Protein 7Y73 (pdb70)

Secondary structure (DSSP, 8-state):
-TT--EEPP----S---TT--EEEEE-EEE--S--EEEEEETTEEPPPBTTEEEEE-SS-EEEEE-S--GGG-EEEEEEEEETTEEEEEEEEE-----/----EEPP----S---TT--EEEEE-EEE-PSP-EEEEEETTEE--TTEEEEE-SS-EEEEE-S--GGG-EEEEEEEEETTEEEEEEEEE-----

B-factor: mean 21.23, std 13.28, range [5.13, 105.25]

Foldseek 3Di:
DAQWWEWDDWAWDPADDAQAKTKTKTATPDHDDPKDKFKDWQPHGDDDDPQWDWDDDRGIIMTMGGRDDPVRFTKMKMKMGDPPYIYMDIYTDDHDDD/DAWFDWDDDAWDAADAAQAKGKTKTFTPGHDDQKDKFKDWQRHGDDPQWDWDDDRTMIMIIRGRDDPVRFTKMKMWMGDPVGIDMDIYTDDYDDD

Solvent-accessible surface area: 10375 Å² total; per-residue (Å²): 119,112,18,12,2,88,13,4,58,15,89,3,19,144,87,3,115,129,47,27,26,0,2,0,4,0,1,20,6,72,40,98,132,87,29,99,51,71,10,26,43,75,52,128,109,30,151,189,98,132,83,13,58,68,47,122,37,113,39,8,5,0,0,31,0,27,54,1,7,134,105,1,71,12,71,3,10,0,16,0,120,20,164,98,28,66,46,103,26,74,8,50,1,47,47,60,144,161,160,15,45,9,120,11,5,91,17,97,4,24,134,84,0,94,105,48,22,32,0,16,0,4,0,1,8,12,104,31,85,121,115,21,124,24,84,9,24,43,79,52,126,106,88,149,129,75,28,49,74,83,74,71,130,15,14,0,4,0,44,0,22,54,1,9,160,106,0,58,15,66,3,18,0,28,0,135,17,137,91,29,56,40,109,28,79,6,46,0,68,36,60,151,124

Radius of gyration: 16.67 Å; Cα contacts (8 Å, |Δi|>4): 482; chains: 2; bounding box: 44×42×41 Å

Sequence (193 aa):
ASGAPKLQPFTFPKTLHEGQTVKAICTPTEGERPLQFQWLKDGHPLMMKRPLVDIKTFEDYSLLKVSSVGEKDIGNYTCIVRNHHGSDQFTTSLTIPVASGAPKLQPFTFPKTLHEGQTVKAICTPTEGERPLQFQWLKDGHPLRPLVDIKTFEDYSLLKVSSVGEKDIGNYTCIVRNHHGSDQFTTSSSLTIPVA

Nearest PDB structures (foldseek):
  7y73-assembly1_A  TM=1.010E+00  e=8.527E-18  Chelicerata
  7y95-assembly1_B  TM=9.416E-01  e=9.762E-12  Chelicerata
  7y54-assembly1_A  TM=9.457E-01  e=3.958E-10  Chelicerata
  7y9a-assembly1_A-2  TM=9.284E-01  e=1.514E-09  Chelicerata
  6ygn-assembly1_A  TM=8.690E-01  e=3.804E-07  Homo sapiens

Structure (mmCIF, N/CA/C/O backbone):
data_7Y73
#
_entry.id   7Y73
#
_cell.length_a   39.649
_cell.length_b   40.950
_cell.length_c   54.231
_cell.angle_alpha   90.000
_cell.angle_beta   100.110
_cell.angle_gamma   90.000
#
_symmetry.space_group_name_H-M   'P 1 21 1'
#
loop_
_entity.id
_entity.type
_entity.pdbx_description
1 polymer 'Down Syndrome Cell Adhesion Molecules'
2 non-polymer GLYCEROL
3 water water
#
loop_
_atom_site.group_PDB
_atom_site.id
_atom_site.type_symbol
_atom_site.label_atom_id
_atom_site.label_alt_id
_atom_site.label_comp_id
_atom_site.label_asym_id
_atom_site.label_entity_id
_atom_site.label_seq_id
_atom_site.pdbx_PDB_ins_code
_atom_site.Cartn_x
_atom_site.Cartn_y
_atom_site.Cartn_z
_atom_site.occupancy
_atom_site.B_iso_or_equiv
_atom_site.auth_seq_id
_atom_site.auth_comp_id
_atom_site.auth_asym_id
_atom_site.auth_atom_id
_atom_site.pdbx_PDB_model_num
ATOM 1 N N . ALA A 1 2 ? 19.47377 -4.87625 -7.87357 1.000 42.76302 -1 ALA A N 1
ATOM 2 C CA . ALA A 1 2 ? 19.69786 -4.72956 -9.30865 1.000 42.87093 -1 ALA A CA 1
ATOM 3 C C . ALA A 1 2 ? 20.01207 -3.27197 -9.63032 1.000 43.64471 -1 ALA A C 1
ATOM 4 O O . ALA A 1 2 ? 19.16715 -2.54967 -10.15730 1.000 43.49732 -1 ALA A O 1
ATOM 11 N N . SER A 1 3 ? 21.23194 -2.84456 -9.31346 1.000 44.53692 0 SER A N 1
ATOM 12 C CA . SER A 1 3 ? 21.59327 -1.44188 -9.46554 1.000 44.83432 0 SER A CA 1
ATOM 13 C C . SER A 1 3 ? 21.51982 -1.02177 -10.92811 1.000 38.32828 0 SER A C 1
ATOM 14 O O . SER A 1 3 ? 21.93361 -1.75797 -11.82862 1.000 38.76254 0 SER A O 1
ATOM 22 N N . GLY A 1 4 ? 20.98484 0.17651 -11.15762 1.000 30.76685 1 GLY A N 1
ATOM 23 C CA . GLY A 1 4 ? 20.77906 0.70509 -12.48320 1.000 23.92655 1 GLY A CA 1
ATOM 24 C C . GLY A 1 4 ? 19.38414 0.49028 -13.03446 1.000 18.23113 1 GLY A C 1
ATOM 25 O O . GLY A 1 4 ? 18.97698 1.21260 -13.95256 1.000 16.61252 1 GLY A O 1
ATOM 29 N N . ALA A 1 5 ? 18.64765 -0.47555 -12.49883 1.000 14.46752 2 ALA A N 1
ATOM 30 C CA . ALA A 1 5 ? 17.31752 -0.76035 -13.00227 1.000 12.28832 2 ALA A CA 1
ATOM 31 C C . ALA A 1 5 ? 16.39857 0.43923 -12.77456 1.000 11.83300 2 ALA A C 1
ATOM 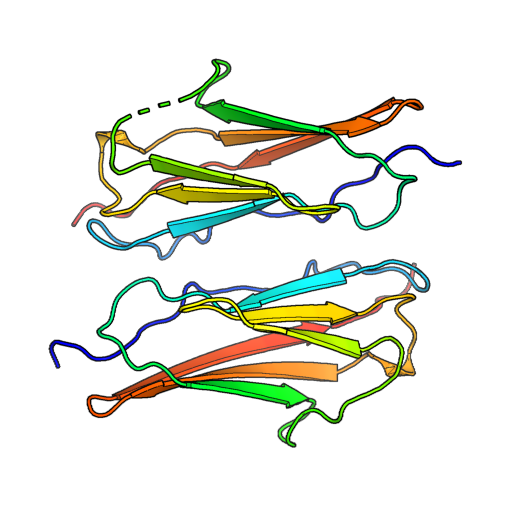32 O O . ALA A 1 5 ? 16.52251 1.15046 -11.77160 1.000 13.11736 2 ALA A O 1
ATOM 39 N N . PRO A 1 6 ? 15.45777 0.68104 -13.68481 1.000 11.45137 3 PRO A N 1
ATOM 40 C CA . PRO A 1 6 ? 14.55768 1.82481 -13.53140 1.000 12.34359 3 PRO A CA 1
ATOM 41 C C . PRO A 1 6 ? 13.35243 1.49619 -12.66714 1.000 11.72246 3 PRO A C 1
ATOM 42 O O . PRO A 1 6 ? 12.85495 0.37217 -12.62979 1.000 11.89880 3 PRO A O 1
ATOM 53 N N . LYS A 1 7 ? 12.89387 2.51043 -11.94928 1.000 10.73287 4 LYS A N 1
ATOM 54 C CA . LYS A 1 7 ? 11.64928 2.44088 -11.20338 1.000 12.90155 4 LYS A CA 1
ATOM 55 C C . LYS A 1 7 ? 10.87171 3.71547 -11.47700 1.000 10.08542 4 LYS A C 1
ATOM 56 O O . LYS A 1 7 ? 11.45534 4.79380 -11.66020 1.000 10.12753 4 LYS A O 1
ATOM 75 N N . LEU A 1 8 ? 9.55447 3.57954 -11.53211 1.000 9.58536 5 LEU A N 1
ATOM 76 C CA . LEU A 1 8 ? 8.67187 4.67700 -11.89738 1.000 8.91423 5 LEU A CA 1
ATOM 77 C C . LEU A 1 8 ? 8.00506 5.27435 -10.66759 1.000 9.61694 5 LEU A C 1
ATOM 78 O O . LEU A 1 8 ? 7.66168 4.56433 -9.71868 1.000 9.80118 5 LEU A O 1
ATOM 94 N N . GLN A 1 9 ? 7.81710 6.58204 -10.69493 1.000 9.17215 6 GLN A N 1
ATOM 95 C CA . GLN A 1 9 ? 6.95742 7.22949 -9.72191 1.000 9.62221 6 GLN A CA 1
ATOM 96 C C . GLN A 1 9 ? 5.52605 6.78857 -9.99072 1.000 11.12239 6 GLN A C 1
ATOM 97 O O . GLN A 1 9 ? 5.04223 6.94674 -11.12356 1.000 10.47231 6 GLN A O 1
ATOM 111 N N . PRO A 1 10 ? 4.81971 6.22218 -9.01303 1.000 11.98038 7 PRO A N 1
ATOM 112 C CA . PRO A 1 10 ? 3.41773 5.85670 -9.25534 1.000 12.14093 7 PRO A CA 1
ATOM 113 C C . PRO A 1 10 ? 2.60851 7.07558 -9.66009 1.000 12.68836 7 PRO A C 1
ATOM 114 O O . PRO A 1 10 ? 2.79057 8.17128 -9.12183 1.000 13.22527 7 PRO A O 1
ATOM 125 N N . PHE A 1 11 ? 1.71028 6.87425 -10.62004 1.000 12.66468 8 PHE A N 1
ATOM 126 C CA . PHE A 1 11 ? 0.83145 7.93731 -11.08284 1.000 11.73035 8 PHE A CA 1
ATOM 127 C C . PHE A 1 11 ? -0.55762 7.38442 -11.36652 1.000 11.24609 8 PHE A C 1
ATOM 128 O O . PHE A 1 11 ? -0.69701 6.31450 -11.96654 1.000 11.55665 8 PHE A O 1
ATOM 145 N N . THR A 1 12 ? -1.58438 8.12581 -10.94108 1.000 10.56442 9 THR A N 1
ATOM 146 C CA . THR A 1 12 ? -2.97201 7.79238 -11.22458 1.000 12.68573 9 THR A CA 1
ATOM 147 C C . THR A 1 12 ? -3.69162 9.02512 -11.75338 1.000 11.06975 9 THR A C 1
ATOM 148 O O . THR A 1 12 ? -3.51020 10.13440 -11.24040 1.000 11.56718 9 THR A O 1
ATOM 159 N N . PHE A 1 13 ? -4.49756 8.82660 -12.78981 1.000 9.58273 10 PHE A N 1
ATOM 160 C CA . PHE A 1 13 ? -5.35564 9.89069 -13.27416 1.000 10.24860 10 PHE A CA 1
ATOM 161 C C . PHE A 1 13 ? -6.30439 10.33248 -12.16024 1.000 10.85130 10 PHE A C 1
ATOM 162 O O . PHE A 1 13 ? -6.71652 9.51319 -11.33163 1.000 11.30662 10 PHE A O 1
ATOM 179 N N . PRO A 1 14 ? -6.69497 11.61005 -12.13050 1.000 11.64350 11 PRO A N 1
ATOM 180 C CA . PRO A 1 14 ? -7.81271 12.01270 -11.26610 1.000 12.36990 11 PRO A CA 1
ATOM 181 C C . PRO A 1 14 ? -9.00332 11.09494 -11.50970 1.000 15.05707 11 PRO A C 1
ATOM 182 O O . PRO A 1 14 ? -9.25819 10.66852 -12.63943 1.000 14.44910 11 PRO A O 1
ATOM 193 N N . LYS A 1 15 ? -9.73513 10.78119 -10.44010 1.000 19.26547 12 LYS A N 1
ATOM 194 C CA . LYS A 1 15 ? -10.79546 9.78708 -10.56347 1.000 28.85346 12 LYS A CA 1
ATOM 195 C C . LYS A 1 15 ? -12.03803 10.35941 -11.24000 1.000 24.91615 12 LYS A C 1
ATOM 196 O O . LYS A 1 15 ? -12.81122 9.60898 -11.84894 1.000 26.14261 12 LYS A O 1
ATOM 215 N N . THR A 1 16 ? -12.25140 11.66928 -11.15288 1.000 21.21307 13 THR A N 1
ATOM 216 C CA . THR A 1 16 ? -13.42883 12.32057 -11.72899 1.000 21.25518 13 THR A CA 1
ATOM 217 C C . THR A 1 16 ? -12.97478 13.20784 -12.88367 1.000 20.17610 13 THR A C 1
ATOM 218 O O . THR A 1 16 ? -12.51301 14.33155 -12.67072 1.000 24.29502 13 THR A O 1
ATOM 229 N N . LEU A 1 17 ? -13.10767 12.69927 -14.10343 1.000 15.21498 14 LEU A N 1
ATOM 230 C CA . LEU A 1 17 ? -12.82361 13.46222 -15.30675 1.000 11.73825 14 LEU A CA 1
ATOM 231 C C . LEU A 1 17 ? -14.13286 13.84832 -15.98031 1.000 11.76457 14 LEU A C 1
ATOM 232 O O . LEU A 1 17 ? -15.15773 13.18211 -15.81464 1.000 11.71983 14 LEU A O 1
ATOM 248 N N . HIS A 1 18 ? -14.08925 14.93982 -16.73854 1.000 12.45676 15 HIS A N 1
ATOM 249 C CA . HIS A 1 18 ? -15.25373 15.45040 -17.44555 1.000 14.43331 15 HIS A CA 1
ATOM 250 C C . HIS A 1 18 ? -14.98128 15.47737 -18.94019 1.000 12.35938 15 HIS A C 1
ATOM 251 O O . HIS A 1 18 ? -13.85967 15.75403 -19.37312 1.000 12.47518 15 HIS A O 1
ATOM 265 N N . GLU A 1 19 ? -16.01561 15.18574 -19.72288 1.000 11.91195 16 GLU A N 1
ATOM 266 C CA . GLU A 1 19 ? -15.89714 15.28265 -21.17107 1.000 13.79113 16 GLU A CA 1
ATOM 267 C C . GLU A 1 19 ? -15.46433 16.68882 -21.55948 1.000 13.80692 16 GLU A C 1
ATOM 268 O O . GLU A 1 19 ? -15.96763 17.68340 -21.02688 1.000 14.36751 16 GLU A O 1
ATOM 280 N N . GLY A 1 20 ? -14.51087 16.76773 -22.48541 1.000 13.56742 17 GLY A N 1
ATOM 281 C CA . GLY A 1 20 ? -14.01978 18.02435 -22.99906 1.000 13.50162 17 GLY A CA 1
ATOM 282 C C . GLY A 1 20 ? -12.74139 18.52032 -22.35881 1.000 13.38318 17 GLY A C 1
ATOM 283 O O . GLY A 1 20 ? -12.07853 19.39688 -22.92861 1.000 14.59649 17 GLY A O 1
ATOM 287 N N . GLN A 1 21 ? -12.37381 18.00096 -21.19716 1.000 11.57244 18 GLN A N 1
ATOM 288 C CA . GLN A 1 21 ? -11.20677 18.54454 -20.53179 1.000 9.57220 18 GLN A CA 1
ATOM 289 C C . GLN A 1 21 ? -9.92665 17.98623 -21.14735 1.000 9.24848 18 GLN A C 1
ATOM 290 O O . GLN A 1 21 ? -9.93458 17.01419 -21.90358 1.000 9.76433 18 GLN A O 1
ATOM 304 N N . THR A 1 22 ? -8.81237 18.62396 -20.80537 1.000 9.58799 19 THR A N 1
ATOM 305 C CA . THR A 1 22 ? -7.49420 18.05918 -21.04118 1.000 9.10372 19 THR A CA 1
ATOM 306 C C . THR A 1 22 ? -7.08371 17.28093 -19.79941 1.000 8.27731 19 THR A C 1
ATOM 307 O O . THR A 1 22 ? -7.41197 17.66596 -18.67512 1.000 10.25123 19 THR A O 1
ATOM 318 N N . VAL A 1 23 ? -6.38732 16.16812 -20.00464 1.000 7.87989 20 VAL A N 1
ATOM 319 C CA . VAL A 1 23 ? -5.80857 15.41025 -18.90628 1.000 7.86673 20 VAL A CA 1
ATOM 320 C C . VAL A 1 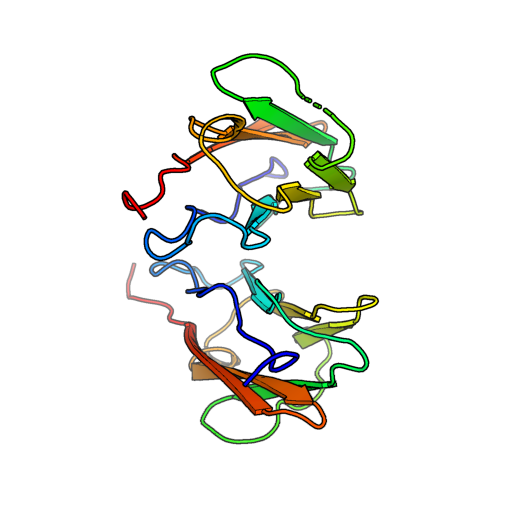23 ? -4.44358 14.91012 -19.35843 1.000 7.18770 20 VAL A C 1
ATOM 321 O O . VAL A 1 23 ? -4.23075 14.60398 -20.53772 1.000 8.32468 20 VAL A O 1
ATOM 334 N N . LYS A 1 24 ? -3.51172 14.85626 -18.41444 1.000 6.97978 21 LYS A N 1
ATOM 335 C CA . LYS A 1 24 ? -2.14354 14.44477 -18.67842 1.000 8.27731 21 LYS A CA 1
ATOM 336 C C . LYS A 1 24 ? -1.71460 13.39767 -17.66246 1.000 9.10899 21 LYS A C 1
ATOM 337 O O . LYS A 1 24 ? -2.13805 13.42025 -16.50254 1.000 10.68549 21 LYS A O 1
ATOM 356 N N . ALA A 1 25 ? -0.88819 12.46145 -18.12133 1.000 8.94318 22 ALA A N 1
ATOM 357 C CA . ALA A 1 25 ? -0.24963 11.46703 -17.27096 1.000 8.49576 22 ALA A CA 1
ATOM 358 C C . ALA A 1 25 ? 1.25164 11.60109 -17.44389 1.000 9.04056 22 ALA A C 1
ATOM 359 O O . ALA A 1 25 ? 1.74632 11.67997 -18.57093 1.000 9.81170 22 ALA A O 1
ATOM 366 N N . ILE A 1 26 ? 1.97696 11.62829 -16.33658 1.000 9.40639 23 ILE A N 1
ATOM 367 C CA . ILE A 1 26 ? 3.43283 11.71684 -16.36812 1.000 9.09056 23 ILE A CA 1
ATOM 368 C C . ILE A 1 26 ? 3.99751 10.34711 -16.01091 1.000 9.32743 23 ILE A C 1
ATOM 369 O O . ILE A 1 26 ? 3.51911 9.68436 -15.08319 1.000 8.90107 23 ILE A O 1
ATOM 385 N N . CYS A 1 27 ? 4.99329 9.91502 -16.76594 1.000 8.51418 24 CYS A N 1
ATOM 386 C CA . CYS A 1 27 ? 5.68435 8.65232 -16.53941 1.000 8.79053 24 CYS A CA 1
ATOM 387 C C . CYS A 1 27 ? 7.14856 9.02598 -16.35216 1.000 9.90382 24 CYS A C 1
ATOM 388 O O . CYS A 1 27 ? 7.86169 9.28190 -17.32502 1.000 9.03266 24 CYS A O 1
ATOM 395 N N . THR A 1 28 ? 7.59337 9.07438 -15.09927 1.000 8.06676 25 THR A N 1
ATOM 396 C CA . THR A 1 28 ? 8.87824 9.64236 -14.74925 1.000 8.56418 25 THR A CA 1
ATOM 397 C C . THR A 1 28 ? 9.56943 8.73895 -13.73913 1.000 9.00371 25 THR A C 1
ATOM 398 O O . THR A 1 28 ? 8.90724 8.17136 -12.85426 1.000 8.96160 25 THR A O 1
ATOM 409 N N . PRO A 1 29 ? 10.88536 8.55516 -13.86891 1.000 8.85633 26 PRO A N 1
ATOM 410 C CA . PRO A 1 29 ? 11.57553 7.56865 -13.03271 1.000 8.95371 26 PRO A CA 1
ATOM 411 C C . PRO A 1 29 ? 12.06883 8.13584 -11.71180 1.000 9.09320 26 PRO A C 1
ATOM 412 O O . PRO A 1 29 ? 12.59913 9.24495 -11.63011 1.000 9.83013 26 PRO A O 1
ATOM 423 N N . THR A 1 30 ? 11.88749 7.34082 -10.65585 1.000 9.05635 27 THR A N 1
ATOM 424 C CA . THR A 1 30 ? 12.42536 7.68534 -9.34741 1.000 9.66432 27 THR A CA 1
ATOM 425 C C . THR A 1 30 ? 13.89056 7.30089 -9.22093 1.000 11.48822 27 THR A C 1
ATOM 426 O O . THR A 1 30 ? 14.60442 7.87590 -8.38901 1.000 11.01448 27 THR A O 1
ATOM 437 N N . GLU A 1 31 ? 14.34074 6.33160 -10.01184 1.000 11.39874 28 GLU A N 1
ATOM 438 C CA . GLU A 1 31 ? 15.73287 5.90665 -9.99937 1.000 12.87260 28 GLU A CA 1
ATOM 439 C C . GLU A 1 31 ? 16.02071 5.18335 -11.30414 1.000 12.02249 28 GLU A C 1
ATOM 440 O O . GLU A 1 31 ? 15.10514 4.81810 -12.04864 1.000 11.19871 28 GLU A O 1
ATOM 452 N N . GLY A 1 32 ? 17.30730 5.00676 -11.57879 1.000 12.68047 29 GLY A N 1
ATOM 453 C CA . GLY A 1 32 ? 17.73922 4.26199 -12.74275 1.000 11.59613 29 GLY A CA 1
ATOM 454 C C . GLY A 1 32 ? 18.87143 4.91143 -13.49733 1.000 11.55138 29 GLY A C 1
ATOM 455 O O . GLY A 1 32 ? 19.26231 6.05272 -13.19080 1.000 13.37002 29 GLY A O 1
ATOM 459 N N . GLU A 1 33 ? 19.40657 4.18929 -14.47922 1.000 12.89102 30 GLU A N 1
ATOM 460 C CA . GLU A 1 33 ? 20.47891 4.64933 -15.33880 1.000 16.46250 30 GLU A CA 1
ATOM 461 C C . GLU A 1 33 ? 19.95714 4.77577 -16.75175 1.000 13.19369 30 GLU A C 1
ATOM 462 O O . GLU A 1 33 ? 19.21271 3.90572 -17.22375 1.000 14.85441 30 GLU A O 1
ATOM 474 N N . ARG A 1 34 ? 20.38146 5.82465 -17.45206 1.000 11.24872 31 ARG A N 1
ATOM 475 C CA . ARG A 1 34 ? 20.09858 5.92578 -18.87238 1.000 10.86972 31 ARG A CA 1
ATOM 476 C C . ARG A 1 34 ? 21.06268 5.03559 -19.65284 1.000 10.04594 31 ARG A C 1
ATOM 477 O O . ARG A 1 34 ? 22.13015 4.67604 -19.15321 1.000 10.40914 31 ARG A O 1
ATOM 498 N N . PRO A 1 35 ? 20.69988 4.63413 -20.87959 1.000 12.33306 32 PRO A N 1
ATOM 499 C CA . PRO A 1 35 ? 19.46562 5.00444 -21.58697 1.000 12.13830 32 PRO A CA 1
ATOM 500 C C . PRO A 1 35 ? 18.21538 4.29855 -21.08772 1.000 13.36476 32 PRO A C 1
ATOM 501 O O . PRO A 1 35 ? 18.25724 3.11405 -20.74657 1.000 15.09391 32 PRO A O 1
ATOM 512 N N . LEU A 1 36 ? 17.11374 5.03937 -21.04777 1.000 11.39084 33 LEU A N 1
ATOM 513 C CA . LEU A 1 36 ? 15.80839 4.49546 -20.71059 1.000 13.25685 33 LEU A CA 1
ATOM 514 C C . LEU A 1 36 ? 14.91343 4.54978 -21.93686 1.000 13.77007 33 LEU A C 1
ATOM 515 O O . LEU A 1 36 ? 14.99431 5.47469 -22.74300 1.000 14.98074 33 LEU A O 1
ATOM 531 N N . GLN A 1 37 ? 14.03611 3.56564 -22.05974 1.000 13.66216 34 GLN A N 1
ATOM 532 C CA . GLN A 1 37 ? 13.02168 3.55855 -23.10155 1.000 19.19704 34 GLN A CA 1
ATOM 533 C C . GLN A 1 37 ? 11.64198 3.47070 -22.46758 1.000 12.52782 34 GLN A C 1
ATOM 534 O O . GLN A 1 37 ? 11.41948 2.69060 -21.53217 1.000 11.90143 34 GLN A O 1
ATOM 548 N N . PHE A 1 38 ? 10.73382 4.29864 -22.96121 1.000 9.48798 35 PHE A N 1
ATOM 549 C CA . PHE A 1 38 ? 9.38720 4.40919 -22.43619 1.000 9.54325 35 PHE A CA 1
ATOM 550 C C . PHE A 1 38 ? 8.40235 3.98697 -23.51438 1.000 9.68274 35 PHE A C 1
ATOM 551 O O . PHE A 1 38 ? 8.63179 4.21775 -24.70508 1.000 12.09619 35 PHE A O 1
ATOM 568 N N . GLN A 1 39 ? 7.29578 3.37670 -23.09635 1.000 9.22216 36 GLN A N 1
ATOM 569 C CA . GLN A 1 39 ? 6.21300 3.08657 -24.02036 1.000 10.43020 36 GLN A CA 1
ATOM 570 C C . GLN A 1 39 ? 4.89166 3.18045 -23.27817 1.000 8.43785 36 GLN A C 1
ATOM 571 O O . GLN A 1 39 ? 4.82949 2.98256 -22.06113 1.000 9.15899 36 GLN A O 1
ATOM 585 N N . TRP A 1 40 ? 3.84004 3.48125 -24.02951 1.000 8.67209 37 TRP A N 1
ATOM 586 C CA . TRP A 1 40 ? 2.48932 3.59240 -23.50884 1.000 9.09056 37 TRP A CA 1
ATOM 587 C C . TRP A 1 40 ? 1.60021 2.56587 -24.18619 1.000 8.86685 37 TRP A C 1
ATOM 588 O O . TRP A 1 40 ? 1.70521 2.33133 -25.39779 1.000 8.77210 37 TRP A O 1
ATOM 609 N N . LEU A 1 41 ? 0.72188 1.96860 -23.39577 1.000 8.47207 38 LEU A N 1
ATOM 610 C CA . LEU A 1 41 ? -0.31487 1.08367 -23.89166 1.000 7.34299 38 LEU A CA 1
ATOM 611 C C . LEU A 1 41 ? -1.67387 1.63513 -23.48787 1.000 8.37732 38 LEU A C 1
ATOM 612 O O . LEU A 1 41 ? -1.80402 2.33592 -22.47696 1.000 8.01675 38 LEU A O 1
ATOM 628 N N . LYS A 1 42 ? -2.68795 1.29386 -24.27585 1.000 7.77725 39 LYS A N 1
ATOM 629 C CA . LYS A 1 42 ? -4.08657 1.51694 -23.92160 1.000 7.21139 39 LYS A CA 1
ATOM 630 C C . LYS A 1 42 ? -4.79410 0.17398 -24.01886 1.000 7.10348 39 LYS A C 1
ATOM 631 O O . LYS A 1 42 ? -4.76106 -0.47283 -25.07310 1.000 8.28784 39 LYS A O 1
ATOM 650 N N . ASP A 1 43 ? -5.39790 -0.26393 -22.91295 1.000 7.79830 40 ASP A N 1
ATOM 651 C CA . ASP A 1 43 ? -6.08635 -1.55141 -22.86616 1.000 8.47207 40 ASP A CA 1
ATOM 652 C C . ASP A 1 43 ? -5.16881 -2.66910 -23.35306 1.000 8.74579 40 ASP A C 1
ATOM 653 O O . ASP A 1 43 ? -5.58636 -3.59214 -24.05667 1.000 9.91435 40 ASP A O 1
ATOM 662 N N . GLY A 1 44 ? -3.89474 -2.57214 -22.97212 1.000 7.86673 41 GLY A N 1
ATOM 663 C CA . GLY A 1 44 ? -2.91732 -3.59435 -23.25447 1.000 8.67999 41 GLY A CA 1
ATOM 664 C C . GLY A 1 44 ? -2.26693 -3.52890 -24.61653 1.000 10.13016 41 GLY A C 1
ATOM 665 O O . GLY A 1 44 ? -1.32527 -4.29117 -24.86560 1.000 11.13555 41 GLY A O 1
ATOM 669 N N . HIS A 1 45 ? -2.72120 -2.65487 -25.50013 1.000 8.63788 42 HIS A N 1
ATOM 670 C CA . HIS A 1 45 ? -2.18056 -2.58139 -26.84909 1.000 9.25374 42 HIS A CA 1
ATOM 671 C C . HIS A 1 45 ? -1.37935 -1.29500 -27.02631 1.000 9.07214 42 HIS A C 1
ATOM 672 O O . HIS A 1 45 ? -1.73506 -0.25830 -26.45953 1.000 9.94593 42 HIS A O 1
ATOM 686 N N . PRO A 1 46 ? -0.31378 -1.31881 -27.82711 1.000 9.88540 43 PRO A N 1
ATOM 687 C CA . PRO A 1 46 ? 0.47694 -0.09840 -28.03232 1.000 8.83790 43 PRO A CA 1
ATOM 688 C C . PRO A 1 46 ? -0.39780 1.09250 -28.40120 1.000 9.09056 43 PRO A C 1
ATOM 689 O O . PRO A 1 46 ? -1.31672 0.98151 -29.21503 1.000 9.74064 43 PRO A O 1
ATOM 700 N N . LEU A 1 47 ? -0.09805 2.24448 -27.79696 1.000 9.18531 44 LEU A N 1
ATOM 701 C CA . LEU A 1 47 ? -0.92235 3.43701 -27.97223 1.000 10.30650 44 LEU A CA 1
ATOM 702 C C . LEU A 1 47 ? -0.63976 4.06929 -29.32834 1.000 12.38833 44 LEU A C 1
ATOM 703 O O . LEU A 1 47 ? 0.49984 4.44216 -29.62087 1.000 12.68310 44 LEU A O 1
ATOM 719 N N A MET A 1 48 ? -1.68367 4.20207 -30.14114 0.645 12.47781 45 MET A N 1
ATOM 720 N N B MET A 1 48 ? -1.67956 4.21404 -30.14172 0.355 14.07274 45 MET A N 1
ATOM 721 C CA A MET A 1 48 ? -1.55194 4.73904 -31.48321 0.645 16.21510 45 MET A CA 1
ATOM 722 C CA B MET A 1 48 ? -1.54314 4.73747 -31.49105 0.355 16.81781 45 MET A CA 1
ATOM 723 C C A MET A 1 48 ? -1.60291 6.26281 -31.47095 0.645 17.54421 45 MET A C 1
ATOM 724 C C B MET A 1 48 ? -1.62106 6.25622 -31.49080 0.355 17.97058 45 MET A C 1
ATOM 725 O O A MET A 1 48 ? -2.31095 6.87931 -30.66793 0.645 18.49432 45 MET A O 1
ATOM 726 O O B MET A 1 48 ? -2.37192 6.85769 -30.71502 0.355 18.24166 45 MET A O 1
ATOM 753 N N . LYS A 1 49 ? -0.85380 6.86681 -32.39062 1.000 19.10755 46 LYS A N 1
ATOM 754 C CA . LYS A 1 49 ? -0.87102 8.31348 -32.53312 1.000 23.12646 46 LYS A CA 1
ATOM 755 C C . LYS A 1 49 ? -2.23597 8.75536 -33.04509 1.000 20.55510 46 LYS A C 1
ATOM 756 O O . LYS A 1 49 ? -2.80254 8.13698 -33.94817 1.000 21.00252 46 LYS A O 1
ATOM 775 N N . ARG A 1 50 ? -2.75969 9.83299 -32.47661 1.000 18.55222 47 ARG A N 1
ATOM 776 C CA . ARG A 1 50 ? -3.99977 10.44514 -32.93066 1.000 20.40508 47 ARG A CA 1
ATOM 777 C C . ARG A 1 50 ? -3.86261 11.95558 -32.76554 1.000 17.17048 47 ARG A C 1
ATOM 778 O O . ARG A 1 50 ? -3.00928 12.42402 -32.01430 1.000 15.61240 47 ARG A O 1
ATOM 799 N N . PRO A 1 51 ? -4.69501 12.72855 -33.47164 1.000 16.61252 48 PRO A N 1
ATOM 800 C CA . PRO A 1 51 ? -4.53566 14.19977 -33.41867 1.000 16.08351 48 PRO A CA 1
ATOM 801 C C . PRO A 1 51 ? -4.55112 14.78317 -32.01342 1.000 14.36488 48 PRO A C 1
ATOM 802 O O . PRO A 1 51 ? -3.77488 15.70495 -31.72448 1.000 15.25446 48 PRO A O 1
ATOM 813 N N . LEU A 1 52 ? -5.40696 14.27216 -31.12695 1.000 13.37529 49 LEU A N 1
ATOM 814 C CA . LEU A 1 52 ? -5.54577 14.79920 -29.77302 1.000 14.03326 49 LEU A CA 1
ATOM 815 C C . LEU A 1 52 ? -5.06964 13.81148 -28.71187 1.000 13.34107 49 LEU A C 1
ATOM 816 O O . LEU A 1 52 ? -5.48891 13.89879 -27.55291 1.000 14.79651 49 LEU A O 1
ATOM 832 N N . VAL A 1 53 ? -4.21458 12.86564 -29.08896 1.000 12.23568 50 VAL A N 1
ATOM 833 C CA . VAL A 1 53 ? -3.50937 11.99444 -28.15467 1.000 13.63058 50 VAL A CA 1
ATOM 834 C C . VAL A 1 53 ? -2.02782 12.17819 -28.45240 1.000 13.80165 50 VAL A C 1
ATOM 835 O O . VAL A 1 53 ? -1.53706 11.72349 -29.49477 1.000 16.62831 50 VAL A O 1
ATOM 848 N N . ASP A 1 54 ? -1.31426 12.83479 -27.54026 1.000 13.04367 51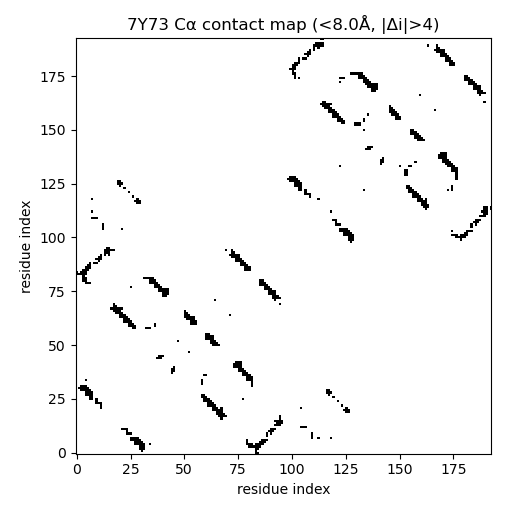 ASP A N 1
ATOM 849 C CA . ASP A 1 54 ? 0.03123 13.34565 -27.78060 1.000 13.25422 51 ASP A CA 1
ATOM 850 C C . ASP A 1 54 ? 0.96918 12.80019 -26.71386 1.000 11.25661 51 ASP A C 1
ATOM 851 O O . ASP A 1 54 ? 0.74644 13.01159 -25.51772 1.000 12.77785 51 ASP A O 1
ATOM 860 N N . ILE A 1 55 ? 2.00851 12.09711 -27.14433 1.000 10.50915 52 ILE A N 1
ATOM 861 C CA . ILE A 1 55 ? 3.06101 11.63261 -26.24924 1.000 12.29358 52 ILE A CA 1
ATOM 862 C C . ILE A 1 55 ? 4.24744 12.57673 -26.38630 1.000 12.40149 52 ILE A C 1
ATOM 863 O O . ILE A 1 55 ? 4.80101 12.73537 -27.48071 1.000 13.57268 52 ILE A O 1
ATOM 879 N N . LYS A 1 56 ? 4.62999 13.20762 -25.27797 1.000 11.49348 53 LYS A N 1
ATOM 880 C CA . LYS A 1 56 ? 5.77235 14.10698 -25.23331 1.000 11.40926 53 LYS A CA 1
ATOM 881 C C . LYS A 1 56 ? 6.97685 13.35149 -24.69481 1.000 11.89090 53 LYS A C 1
ATOM 882 O O . LYS A 1 56 ? 6.87187 12.60542 -23.71744 1.000 11.63824 53 LYS A O 1
ATOM 901 N N . THR A 1 57 ? 8.12114 13.55462 -25.33536 1.000 11.60139 54 THR A N 1
ATOM 902 C CA . THR A 1 57 ? 9.34505 12.83386 -25.02321 1.000 11.40137 54 THR A CA 1
ATOM 903 C C . THR A 1 57 ? 10.35328 13.82144 -24.45590 1.000 12.05408 54 THR A C 1
ATOM 904 O O . THR A 1 57 ? 10.73441 14.78140 -25.13023 1.000 13.08052 54 THR A O 1
ATOM 915 N N . PHE A 1 58 ? 10.76200 13.59793 -23.21829 1.000 11.22503 55 PHE A N 1
ATOM 916 C CA . PHE A 1 58 ? 11.80513 14.37648 -22.58855 1.000 11.89880 55 PHE A CA 1
ATOM 917 C C . PHE A 1 58 ? 13.09257 13.55739 -22.61733 1.000 12.75679 55 PHE A C 1
ATOM 918 O O . PHE A 1 58 ? 13.15500 12.48548 -23.22432 1.000 13.14894 55 PHE A O 1
ATOM 935 N N . GLU A 1 59 ? 14.14230 14.05776 -21.96486 1.000 13.55426 56 GLU A N 1
ATOM 936 C CA . GLU A 1 59 ? 15.41008 13.34165 -22.01194 1.000 17.19417 56 GLU A CA 1
ATOM 937 C C . GLU A 1 59 ? 15.33302 12.01273 -21.27138 1.000 15.76242 56 GLU A C 1
ATOM 938 O O . GLU A 1 59 ? 15.97595 11.04276 -21.68814 1.000 16.44144 56 GLU A O 1
ATOM 950 N N . ASP A 1 60 ? 14.52929 11.93752 -20.19191 1.000 14.09906 57 ASP A N 1
ATOM 951 C CA . ASP A 1 60 ? 14.44550 10.71935 -19.38773 1.000 12.42254 57 ASP A CA 1
ATOM 952 C C . ASP A 1 60 ? 13.08626 10.55827 -18.70336 1.000 11.50927 57 ASP A C 1
ATOM 953 O O . ASP A 1 60 ? 13.00478 9.96084 -17.62409 1.000 11.85932 57 ASP A O 1
ATOM 962 N N . TYR A 1 61 ? 12.02080 11.06782 -19.31659 1.000 10.49336 58 TYR A N 1
ATOM 963 C CA . TYR A 1 61 ? 10.65503 10.81317 -18.87265 1.000 10.33808 58 TYR A CA 1
ATOM 964 C C . TYR A 1 61 ? 9.71922 11.04361 -20.05093 1.000 9.60905 58 TYR A C 1
ATOM 965 O O . TYR A 1 61 ? 10.14027 11.47332 -21.12789 1.000 10.04594 58 TYR A O 1
ATOM 983 N N . SER A 1 62 ? 8.43654 10.74492 -19.83446 1.000 8.89844 59 SER A N 1
ATOM 984 C CA . SER A 1 62 ? 7.42751 10.80105 -20.88493 1.000 10.13806 59 SER A CA 1
ATOM 985 C C . SER A 1 62 ? 6.14182 11.37576 -20.30794 1.000 9.44850 59 SER A C 1
ATOM 986 O O . SER A 1 62 ? 5.83368 11.17415 -19.13341 1.000 10.36966 59 SER A O 1
ATOM 994 N N . LEU A 1 63 ? 5.40103 12.09906 -21.14504 1.000 10.62759 60 LEU A N 1
ATOM 995 C CA . LEU A 1 63 ? 4.15074 12.73440 -20.76329 1.000 11.68824 60 LEU A CA 1
ATOM 996 C C . LEU A 1 63 ? 3.10907 12.39970 -21.80798 1.000 11.27504 60 LEU A C 1
ATOM 997 O O . LEU A 1 63 ? 3.34877 12.58585 -23.00751 1.000 12.58309 60 LEU A O 1
ATOM 1013 N N . LEU A 1 64 ? 1.95060 11.93047 -21.35353 1.000 9.45903 61 LEU A N 1
ATOM 1014 C CA . LEU A 1 64 ? 0.81309 11.67945 -22.22027 1.000 9.00897 61 LEU A CA 1
ATOM 1015 C C . LEU A 1 64 ? -0.20712 12.79146 -22.02520 1.000 7.70092 61 LEU A C 1
ATOM 1016 O O . LEU A 1 64 ? -0.62922 13.05310 -20.89817 1.000 9.01687 61 LEU A O 1
ATOM 1032 N N . LYS A 1 65 ? -0.58471 13.45394 -23.11647 1.000 8.26415 62 LYS A N 1
ATOM 1033 C CA . LYS A 1 65 ? -1.58922 14.51387 -23.09481 1.000 8.31679 62 LYS A CA 1
ATOM 1034 C C . LYS A 1 65 ? -2.77779 14.09445 -23.94372 1.000 8.49839 62 LYS A C 1
ATOM 1035 O O . LYS A 1 65 ? -2.62664 13.83758 -25.14162 1.000 9.31691 62 LYS A O 1
ATOM 1054 N N . VAL A 1 66 ? -3.94717 14.02031 -23.32323 1.000 9.00371 63 VAL A N 1
ATOM 1055 C CA . VAL A 1 66 ? -5.19862 13.72762 -24.00997 1.000 9.18794 63 VAL A CA 1
ATOM 1056 C C . VAL A 1 66 ? -6.02466 15.00502 -23.97165 1.000 8.29836 63 VAL A C 1
ATOM 1057 O O . VAL A 1 66 ? -6.41268 15.47335 -22.89080 1.000 9.46692 63 VAL A O 1
ATOM 1070 N N . SER A 1 67 ? -6.26673 15.58504 -25.14207 1.000 10.59074 64 SER A N 1
ATOM 1071 C CA . SER A 1 67 ? -7.07967 16.78353 -25.26293 1.000 12.40412 64 SER A CA 1
ATOM 1072 C C . SER A 1 67 ? -8.52946 16.42194 -25.56708 1.000 13.22001 64 SER A C 1
ATOM 1073 O O . SER A 1 67 ? -8.81990 15.39202 -26.17952 1.000 14.06221 64 SER A O 1
ATOM 1081 N N . SER A 1 68 ? -9.44083 17.29176 -25.13568 1.000 13.06209 65 SER A N 1
ATOM 1082 C CA . SER A 1 68 ? -10.87436 17.12616 -25.37136 1.000 14.80177 65 SER A CA 1
ATOM 1083 C C . SER A 1 68 ? -11.32205 15.69963 -25.05478 1.000 13.34371 65 SER A C 1
ATOM 1084 O O . SER A 1 68 ? -11.84107 14.97235 -25.90568 1.000 14.67281 65 SER A O 1
ATOM 1092 N N . VAL A 1 69 ? -11.12095 15.31827 -23.79299 1.000 12.03829 66 VAL A N 1
ATOM 1093 C CA . VAL A 1 69 ? -11.43101 13.96600 -23.35288 1.000 12.48834 66 VAL A CA 1
ATOM 1094 C C . VAL A 1 69 ? -12.84194 13.59555 -23.77258 1.000 12.48834 66 VAL A C 1
ATOM 1095 O O . VAL A 1 69 ? -13.79298 14.36140 -23.58535 1.000 11.95143 66 VAL A O 1
ATOM 1108 N N . GLY A 1 70 ? -12.98013 12.40021 -24.33812 1.000 12.04355 67 GLY A N 1
ATOM 1109 C CA . GLY A 1 70 ? -14.27335 11.87474 -24.72170 1.000 12.07513 67 GLY A CA 1
ATOM 1110 C C . GLY A 1 70 ? -14.36365 10.40993 -24.34962 1.000 11.82510 67 GLY A C 1
ATOM 1111 O O . GLY A 1 70 ? -13.40703 9.82481 -23.84050 1.000 11.29872 67 GLY A O 1
ATOM 1115 N N . GLU A 1 71 ? -15.53182 9.81972 -24.61659 1.000 13.41740 68 GLU A N 1
ATOM 1116 C CA . GLU A 1 71 ? -15.70015 8.40108 -24.32380 1.000 14.92021 68 GLU A CA 1
ATOM 1117 C C . GLU A 1 71 ? -14.70504 7.56432 -25.11854 1.000 16.35459 68 GLU A C 1
ATOM 1118 O O . GLU A 1 71 ? -14.31345 6.47310 -24.68355 1.000 16.72306 68 GLU A O 1
ATOM 1130 N N . LYS A 1 72 ? -14.24837 8.09129 -26.25296 1.000 18.46274 69 LYS A N 1
ATOM 1131 C CA . LYS A 1 72 ? -13.17639 7.46270 -27.02192 1.000 22.96854 69 LYS A CA 1
ATOM 1132 C C . LYS A 1 72 ? -11.95492 7.16893 -26.15304 1.000 19.16809 69 LYS A C 1
ATOM 1133 O O . LYS A 1 72 ? -11.26908 6.15998 -26.34616 1.000 20.31296 69 LYS A O 1
ATOM 1152 N N . ASP A 1 73 ? -11.65905 8.04921 -25.20406 1.000 14.09906 70 ASP A N 1
ATOM 1153 C CA . ASP A 1 73 ? -10.41706 7.97165 -24.45003 1.000 11.00395 70 ASP A CA 1
ATOM 1154 C C . ASP A 1 73 ? -10.52605 7.11604 -23.20145 1.000 8.12992 70 ASP A C 1
ATOM 1155 O O . ASP A 1 73 ? -9.49548 6.82413 -22.58645 1.000 8.50891 70 ASP A O 1
ATOM 1164 N N . ILE A 1 74 ? -11.73734 6.70441 -22.82054 1.000 9.45113 71 ILE A N 1
ATOM 1165 C CA . ILE A 1 74 ? -11.90270 5.86604 -21.64126 1.000 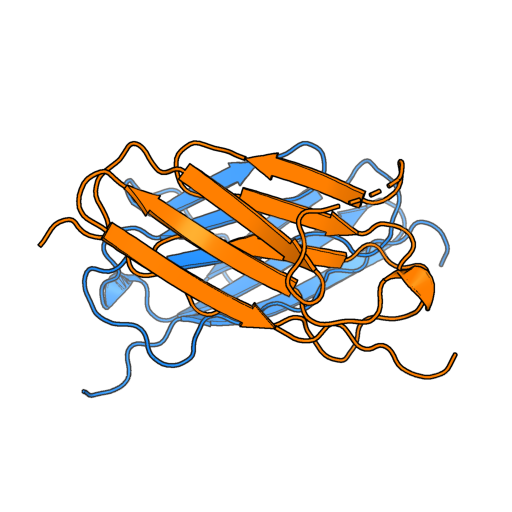10.15911 71 ILE A CA 1
ATOM 1166 C C . ILE A 1 74 ? -11.15423 4.55793 -21.85037 1.000 10.56442 71 ILE A C 1
ATOM 1167 O O . ILE A 1 74 ? -11.25513 3.92528 -22.90873 1.000 12.21462 71 ILE A O 1
ATOM 1183 N N . GLY A 1 75 ? -10.39634 4.15227 -20.84353 1.000 10.11700 72 GLY A N 1
ATOM 1184 C CA . GLY A 1 75 ? -9.64834 2.91475 -20.91811 1.000 9.45903 72 GLY A CA 1
ATOM 1185 C C . GLY A 1 75 ? -8.54182 2.90220 -19.88275 1.000 8.44575 72 GLY A C 1
ATOM 1186 O O . GLY A 1 75 ? -8.42060 3.80524 -19.05694 1.000 9.77486 72 GLY A O 1
ATOM 1190 N N . ASN A 1 76 ? -7.73052 1.85618 -19.95800 1.000 8.56418 73 ASN A N 1
ATOM 1191 C CA . ASN A 1 76 ? -6.65854 1.61536 -19.00579 1.000 9.15373 73 ASN A CA 1
ATOM 1192 C C . ASN A 1 76 ? -5.32152 1.85322 -19.68945 1.000 9.22479 73 ASN A C 1
ATOM 1193 O O . ASN A 1 76 ? -4.99858 1.19416 -20.68331 1.000 9.83539 73 ASN A O 1
ATOM 1204 N N . TYR A 1 77 ? -4.55250 2.79005 -19.15297 1.000 8.44838 74 TYR A N 1
ATOM 1205 C CA . TYR A 1 77 ? -3.29863 3.22311 -19.74902 1.000 8.02465 74 TYR A CA 1
ATOM 1206 C C . TYR A 1 77 ? -2.13109 2.72111 -18.91401 1.000 7.61933 74 TYR A C 1
ATOM 1207 O O . TYR A 1 77 ? -2.12851 2.86825 -17.68565 1.000 9.50640 74 TYR A O 1
ATOM 1225 N N . THR A 1 78 ? -1.14741 2.13033 -19.58652 1.000 7.91411 75 THR A N 1
ATOM 1226 C CA . THR A 1 78 ? 0.04269 1.59386 -18.95244 1.000 7.92727 75 THR A CA 1
ATOM 1227 C C . THR A 1 78 ? 1.25810 2.30925 -19.50984 1.000 7.82725 75 THR A C 1
ATOM 1228 O O . THR A 1 78 ? 1.35540 2.52524 -20.72009 1.000 9.05109 75 THR A O 1
ATOM 1239 N N . CYS A 1 79 ? 2.18005 2.68052 -18.63028 1.000 7.32193 76 CYS A N 1
ATOM 1240 C CA . CYS A 1 79 ? 3.50362 3.13283 -19.03433 1.000 7.41931 76 CYS A CA 1
ATOM 1241 C C . CYS A 1 79 ? 4.52231 2.10762 -18.56701 1.000 7.58512 76 CYS A C 1
ATOM 1242 O O . CYS A 1 79 ? 4.51433 1.71699 -17.39648 1.000 7.40352 76 CYS A O 1
ATOM 1249 N N . ILE A 1 80 ? 5.38576 1.66766 -19.48008 1.000 7.85357 77 ILE A N 1
ATOM 1250 C CA . ILE A 1 80 ? 6.47649 0.75316 -19.16281 1.000 8.04307 77 ILE A CA 1
ATOM 1251 C C . ILE A 1 80 ? 7.78955 1.46186 -19.46346 1.000 8.31679 77 ILE A C 1
ATOM 1252 O O . ILE A 1 80 ? 7.93138 2.08696 -20.51939 1.000 10.48810 77 ILE A O 1
ATOM 1268 N N . VAL A 1 81 ? 8.74140 1.36132 -18.54227 1.000 8.51944 78 VAL A N 1
ATOM 1269 C CA . VAL A 1 81 ? 10.10005 1.84190 -18.74848 1.000 8.05623 78 VAL A CA 1
ATOM 1270 C C . VAL A 1 81 ? 11.02682 0.63792 -18.71107 1.000 8.69052 78 VAL A C 1
ATOM 1271 O O . VAL A 1 81 ? 10.81452 -0.29544 -17.92881 1.000 9.57220 78 VAL A O 1
ATOM 1284 N N . ARG A 1 82 ? 12.03619 0.64498 -19.57811 1.000 8.07992 79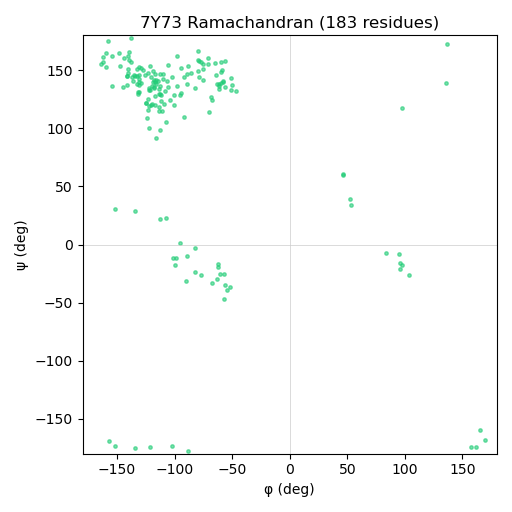 ARG A N 1
ATOM 1285 C CA . ARG A 1 82 ? 12.96162 -0.47269 -19.66994 1.000 10.07752 79 ARG A CA 1
ATOM 1286 C C . ARG A 1 82 ? 14.37750 0.04563 -19.87231 1.000 9.81960 79 ARG A C 1
ATOM 1287 O O . ARG A 1 82 ? 14.59059 1.10902 -20.45652 1.000 10.16701 79 ARG A O 1
ATOM 1308 N N . ASN A 1 83 ? 15.34741 -0.72163 -19.39310 1.000 10.08542 80 ASN A N 1
ATOM 1309 C CA . ASN A 1 83 ? 16.74648 -0.53372 -19.77445 1.000 11.10396 80 ASN A CA 1
ATOM 1310 C C . ASN A 1 83 ? 17.44155 -1.88672 -19.66052 1.000 12.98577 80 ASN A C 1
ATOM 1311 O O . ASN A 1 83 ? 16.80167 -2.91184 -19.41038 1.000 11.98038 80 ASN A O 1
ATOM 1322 N N . HIS A 1 84 ? 18.76172 -1.88784 -19.83827 1.000 16.35986 81 HIS A N 1
ATOM 1323 C CA . HIS A 1 84 ? 19.50382 -3.14269 -19.80894 1.000 23.17120 81 HIS A CA 1
ATOM 1324 C C . HIS A 1 84 ? 19.30709 -3.89533 -18.49869 1.000 18.57854 81 HIS A C 1
ATOM 1325 O O . HIS A 1 84 ? 19.45438 -5.12428 -18.46237 1.000 18.56538 81 HIS A O 1
ATOM 1339 N N . HIS A 1 85 ? 18.98332 -3.18907 -17.41477 1.000 14.69124 82 HIS A N 1
ATOM 1340 C CA . HIS A 1 85 ? 19.02243 -3.78010 -16.08316 1.000 14.77809 82 HIS A CA 1
ATOM 1341 C C . HIS A 1 85 ? 17.66372 -4.22156 -15.55974 1.000 14.37804 82 HIS A C 1
ATOM 1342 O O . HIS A 1 85 ? 17.61484 -5.00225 -14.60136 1.000 15.97034 82 HIS A O 1
ATOM 1356 N N . GLY A 1 86 ? 16.57162 -3.73678 -16.13632 1.000 12.04881 83 GLY A N 1
ATOM 1357 C CA . GLY A 1 86 ? 15.25940 -4.12523 -15.66480 1.000 12.53835 83 GLY A CA 1
ATOM 1358 C C . GLY A 1 86 ? 14.18296 -3.25897 -16.28439 1.000 11.33820 83 GLY A C 1
ATOM 1359 O O . GLY A 1 86 ? 14.43027 -2.50245 -17.22256 1.000 10.83814 83 GLY A O 1
ATOM 1363 N N . SER A 1 87 ? 12.98126 -3.38529 -15.72832 1.000 11.49348 84 SER A N 1
ATOM 1364 C CA . SER A 1 87 ? 11.82044 -2.66941 -16.22740 1.000 10.51968 84 SER A CA 1
ATOM 1365 C C . SER A 1 87 ? 10.89838 -2.36750 -15.05486 1.000 9.56957 84 SER A C 1
ATOM 1366 O O . SER A 1 87 ? 11.04179 -2.92427 -13.96717 1.000 10.39598 84 SER A O 1
ATOM 1374 N N . ASP A 1 88 ? 9.96028 -1.45765 -15.28583 1.000 8.53523 85 ASP A N 1
ATOM 1375 C CA . ASP A 1 88 ? 8.92564 -1.14417 -14.31512 1.000 9.39060 85 ASP A CA 1
ATOM 1376 C C . ASP A 1 88 ? 7.73496 -0.61582 -15.09573 1.000 8.31415 85 ASP A C 1
ATOM 1377 O O . ASP A 1 88 ? 7.85857 -0.24286 -16.26692 1.000 8.02991 85 ASP A O 1
ATOM 1386 N N . GLN A 1 89 ? 6.57237 -0.60730 -14.45360 1.000 8.54839 86 GLN A N 1
ATOM 1387 C CA . GLN A 1 89 ? 5.37726 -0.13654 -15.13497 1.000 8.68262 86 GLN A CA 1
ATOM 1388 C C . GLN A 1 89 ? 4.30254 0.19219 -14.11451 1.000 8.52997 86 GLN A C 1
ATOM 1389 O O . GLN A 1 89 ? 4.32129 -0.29758 -12.98481 1.000 9.62221 86 GLN A O 1
ATOM 1403 N N . PHE A 1 90 ? 3.37657 1.05126 -14.53012 1.000 9.48008 87 PHE A N 1
ATOM 1404 C CA . PHE A 1 90 ? 2.13526 1.29178 -13.80770 1.000 9.29322 87 PHE A CA 1
ATOM 1405 C C . PHE A 1 90 ? 0.99643 1.36903 -14.81957 1.000 8.21151 87 PHE A C 1
ATOM 1406 O O . PHE A 1 90 ? 1.21137 1.62091 -16.00856 1.000 8.36679 87 PHE A O 1
ATOM 1423 N N . THR A 1 91 ? -0.21643 1.11756 -14.33860 1.000 8.58261 88 THR A N 1
ATOM 1424 C CA . THR A 1 91 ? -1.42966 1.24037 -15.13080 1.000 8.30626 88 THR A CA 1
ATOM 1425 C C . THR A 1 91 ? -2.42474 2.08776 -14.35422 1.000 8.31679 88 THR A C 1
ATOM 1426 O O . THR A 1 91 ? -2.57013 1.92671 -13.14168 1.000 11.25135 88 THR A O 1
ATOM 1437 N N . THR A 1 92 ? -3.11546 2.97953 -15.05792 1.000 9.03003 89 THR A N 1
ATOM 1438 C CA . THR A 1 92 ? -4.12316 3.83875 -14.45805 1.000 9.61694 89 THR A CA 1
ATOM 1439 C C . THR A 1 92 ? -5.29203 3.99687 -15.41929 1.000 8.91949 89 THR A C 1
ATOM 1440 O O . THR A 1 92 ? -5.11932 4.02150 -16.64304 1.000 8.68525 89 THR A O 1
ATOM 1451 N N . SER A 1 93 ? -6.48781 4.08803 -14.84904 1.000 9.19321 90 SER A N 1
ATOM 1452 C CA . SER A 1 93 ? -7.71035 4.13447 -15.63044 1.000 10.65917 90 SER A CA 1
ATOM 1453 C C . SER A 1 93 ? -8.14125 5.57346 -15.87973 1.000 9.31691 90 SER A C 1
ATOM 1454 O O . SER A 1 93 ? -8.18641 6.38916 -14.95266 1.000 10.14332 90 SER A O 1
ATOM 1462 N N . LEU A 1 94 ? -8.42351 5.88107 -17.14235 1.000 9.17742 91 LEU A N 1
ATOM 1463 C CA . LEU A 1 94 ? -9.06492 7.13096 -17.52948 1.000 8.52997 91 LEU A CA 1
ATOM 1464 C C . LEU A 1 94 ? -10.56491 6.86784 -17.54949 1.000 9.59062 91 LEU A C 1
ATOM 1465 O O . LEU A 1 94 ? -11.06348 6.13017 -18.40913 1.000 9.46166 91 LEU A O 1
ATOM 1481 N N . THR A 1 95 ? -11.28170 7.45331 -16.59196 1.000 9.78802 92 THR A N 1
ATOM 1482 C CA . THR A 1 95 ? -12.69847 7.18289 -16.41998 1.000 11.48032 92 THR A CA 1
ATOM 1483 C C . THR A 1 95 ? -13.48661 8.48397 -16.43652 1.000 11.21187 92 THR A C 1
ATOM 1484 O O . THR A 1 95 ? -13.01636 9.52101 -15.96171 1.000 13.35423 92 THR A O 1
ATOM 1495 N N . ILE A 1 96 ? -14.69509 8.41471 -16.98555 1.000 11.09870 93 ILE A N 1
ATOM 1496 C CA . ILE A 1 96 ? -15.65705 9.50597 -16.90749 1.000 11.41716 93 ILE A CA 1
ATOM 1497 C C . ILE A 1 96 ? -16.84728 8.97655 -16.11568 1.000 11.51454 93 ILE A C 1
ATOM 1498 O O . ILE A 1 96 ? -17.75510 8.36724 -16.69720 1.000 11.63034 93 ILE A O 1
ATOM 1514 N N . PRO A 1 97 ? -16.87381 9.14413 -14.79780 1.000 10.18543 94 PRO A N 1
ATOM 1515 C CA . PRO A 1 97 ? -18.03123 8.68312 -14.02151 1.000 11.77510 94 PRO A CA 1
ATOM 1516 C C . PRO A 1 97 ? -19.24465 9.56343 -14.27893 1.000 11.02764 94 PRO A C 1
ATOM 1517 O O . PRO A 1 97 ? -19.14112 10.68481 -14.77591 1.000 11.68035 94 PRO A O 1
ATOM 1528 N N . VAL A 1 98 ? -20.42260 9.02457 -13.96147 1.000 12.33569 95 VAL A N 1
ATOM 1529 C CA . VAL A 1 98 ? -21.63147 9.82232 -14.13007 1.000 14.67808 95 VAL A CA 1
ATOM 1530 C C . VAL A 1 98 ? -21.52891 11.09331 -13.28739 1.000 17.13363 95 VAL A C 1
ATOM 1531 O O . VAL A 1 98 ? -20.89455 11.11755 -12.22371 1.000 15.51502 95 VAL A O 1
ATOM 1544 N N . ALA A 1 99 ? -22.17057 12.15673 -13.76368 1.000 18.99175 96 ALA A N 1
ATOM 1545 C CA . ALA A 1 99 ? -22.11270 13.45429 -13.09642 1.000 21.31045 96 ALA A CA 1
ATOM 1546 C C . ALA A 1 99 ? -22.51603 13.34442 -11.63330 1.000 23.82128 96 ALA A C 1
ATOM 1547 O O . ALA A 1 99 ? -23.36246 12.52726 -11.27383 1.000 24.08710 96 ALA A O 1
ATOM 1555 N N . SER B 1 3 ? -15.51948 32.19244 -18.34096 1.000 44.19214 0 SER B N 1
ATOM 1556 C CA . SER B 1 3 ? -14.71194 31.27592 -19.13549 1.000 43.61839 0 SER B CA 1
ATOM 1557 C C . SER B 1 3 ? -13.31719 31.84890 -19.36428 1.000 37.50450 0 SER B C 1
ATOM 1558 O O . SER B 1 3 ? -13.12576 33.06535 -19.34232 1.000 37.67820 0 SER B O 1
ATOM 1565 N N . GLY B 1 4 ? -12.34371 30.96318 -19.58117 1.000 30.64052 1 GLY B N 1
ATOM 1566 C CA . GLY B 1 4 ? -10.98853 31.34172 -19.89338 1.000 25.25040 1 GLY B CA 1
ATOM 1567 C C . GLY B 1 4 ? -10.01517 31.20825 -18.73905 1.000 19.89449 1 GLY B C 1
ATOM 1568 O O . GLY B 1 4 ? -8.81333 31.03442 -18.97350 1.000 17.67317 1 GLY B O 1
ATOM 1572 N N . ALA B 1 5 ? -10.50107 31.29266 -17.50415 1.000 18.13639 2 ALA B N 1
ATOM 1573 C CA . ALA B 1 5 ? -9.63126 31.18943 -16.35168 1.000 16.09930 2 ALA B CA 1
ATOM 1574 C C . ALA B 1 5 ? -9.13829 29.75543 -16.19618 1.000 14.95179 2 ALA B C 1
ATOM 1575 O O . ALA B 1 5 ? -9.77509 28.81123 -16.66993 1.000 15.24130 2 ALA B O 1
ATOM 1582 N N . PRO B 1 6 ? -7.99642 29.56648 -15.54239 1.000 13.62532 3 PRO B N 1
ATOM 1583 C CA . PRO B 1 6 ? -7.43360 28.21702 -15.43161 1.000 13.55689 3 PRO B CA 1
ATOM 1584 C C . PRO B 1 6 ? -8.09267 27.38606 -14.34350 1.000 12.90681 3 PRO B C 1
ATOM 1585 O O . PRO B 1 6 ? -8.56623 27.89742 -13.32473 1.000 12.59362 3 PRO B O 1
ATOM 1596 N N . LYS B 1 7 ? -8.12402 26.07865 -14.58795 1.000 12.85680 4 LYS B N 1
ATOM 1597 C CA . LYS B 1 7 ? -8.46699 25.08307 -13.58308 1.000 15.13866 4 LYS B CA 1
ATOM 1598 C C . LYS B 1 7 ? -7.39272 24.01125 -13.65085 1.000 12.63309 4 LYS B C 1
ATOM 1599 O O . LYS B 1 7 ? -7.06526 23.53006 -14.74027 1.000 12.47781 4 LYS B O 1
ATOM 1618 N N . LEU B 1 8 ? -6.84542 23.64328 -12.49906 1.000 10.08016 5 LEU B N 1
ATOM 1619 C CA . LEU B 1 8 ? -5.71033 22.73345 -12.45078 1.000 10.63812 5 LEU B CA 1
ATOM 1620 C C . LEU B 1 8 ? -6.16131 21.27904 -12.38542 1.000 10.49336 5 LEU B C 1
ATOM 1621 O O . LEU B 1 8 ? -7.18512 20.94554 -11.78437 1.000 11.00395 5 LEU B O 1
ATOM 1637 N N . GLN B 1 9 ? -5.37567 20.41196 -13.00522 1.000 9.61168 6 GLN B N 1
ATOM 1638 C CA . GLN B 1 9 ? -5.53687 18.98191 -12.79730 1.000 9.99330 6 GLN B CA 1
ATOM 1639 C C . GLN B 1 9 ? -5.12129 18.64535 -11.37148 1.000 10.45125 6 GLN B C 1
ATOM 1640 O O . GLN B 1 9 ? -4.01733 19.01629 -10.94904 1.000 11.30399 6 GLN B O 1
ATOM 1654 N N . PRO B 1 10 ? -5.96631 17.96917 -10.59873 1.000 9.83276 7 PRO B N 1
ATOM 1655 C CA . PRO B 1 10 ? -5.57391 17.62529 -9.22829 1.000 11.23819 7 PRO B CA 1
ATOM 1656 C C . PRO B 1 10 ? -4.32636 16.76108 -9.22952 1.000 11.11449 7 PRO B C 1
ATOM 1657 O O . PRO B 1 10 ? -4.17089 15.85706 -10.05573 1.000 11.84353 7 PRO B O 1
ATOM 1668 N N . PHE B 1 11 ? -3.42770 17.05591 -8.29683 1.000 11.69877 8 PHE B N 1
ATOM 1669 C CA . PHE B 1 11 ? -2.22238 16.26025 -8.14511 1.000 12.20936 8 PHE B CA 1
ATOM 1670 C C . PHE B 1 11 ? -1.84109 16.18265 -6.67601 1.000 14.10959 8 PHE B C 1
ATOM 1671 O O . PHE B 1 11 ? -1.85266 17.19555 -5.97551 1.000 15.57029 8 PHE B O 1
ATOM 1688 N N . THR B 1 12 ? -1.48781 14.98300 -6.22346 1.000 14.38594 9 THR B N 1
ATOM 1689 C CA . THR B 1 12 ? -0.89484 14.78710 -4.91305 1.000 15.46238 9 THR B CA 1
ATOM 1690 C C . THR B 1 12 ? 0.32554 13.89147 -5.05735 1.000 14.55701 9 THR B C 1
ATOM 1691 O O . THR B 1 12 ? 0.35028 12.98326 -5.89547 1.000 12.84101 9 THR B O 1
ATOM 1702 N N . PHE B 1 13 ? 1.33977 14.15924 -4.24683 1.000 13.00682 10 PHE B N 1
ATOM 1703 C CA . PHE B 1 13 ? 2.50534 13.29411 -4.22735 1.000 13.10157 10 PHE B CA 1
ATOM 1704 C C . PHE B 1 13 ? 2.08736 11.88894 -3.78623 1.000 11.81721 10 PHE B C 1
ATOM 1705 O O . PHE B 1 13 ? 1.30211 11.74602 -2.83987 1.000 11.96986 10 PHE B O 1
ATOM 1722 N N . PRO B 1 14 ? 2.60459 10.84133 -4.42765 1.000 12.23568 11 PRO B N 1
ATOM 1723 C CA . PRO B 1 14 ? 2.38533 9.49049 -3.89114 1.000 13.03841 11 PRO B CA 1
ATOM 1724 C C . PRO B 1 14 ? 2.94734 9.37341 -2.48398 1.000 13.53583 11 PRO B C 1
ATOM 1725 O O . PRO B 1 14 ? 3.83564 10.12308 -2.07362 1.000 14.25171 11 PRO B O 1
ATOM 1736 N N . LYS B 1 15 ? 2.41136 8.41213 -1.73944 1.000 14.30435 12 LYS B N 1
ATOM 1737 C CA . LYS B 1 15 ? 2.84851 8.15444 -0.37340 1.000 15.54660 12 LYS B CA 1
ATOM 1738 C C . LYS B 1 15 ? 3.90085 7.05735 -0.29563 1.000 15.42553 12 LYS B C 1
ATOM 1739 O O . LYS B 1 15 ? 4.34458 6.71997 0.80664 1.000 15.25709 12 LYS B O 1
ATOM 1758 N N . THR B 1 16 ? 4.31290 6.49840 -1.43364 1.000 17.83372 13 THR B N 1
ATOM 1759 C CA . THR B 1 16 ? 5.26623 5.39848 -1.47315 1.000 19.86817 13 THR B CA 1
ATOM 1760 C C . THR B 1 16 ? 6.63411 5.84179 -1.97920 1.000 23.09751 13 THR B C 1
ATOM 1761 O O . THR B 1 16 ? 7.40775 5.01488 -2.47321 1.000 25.29514 13 THR B O 1
ATOM 1772 N N . LEU B 1 17 ? 6.94106 7.13007 -1.87723 1.000 24.73718 14 LEU B N 1
ATOM 1773 C CA . LEU B 1 17 ? 8.26500 7.62620 -2.22008 1.000 27.64279 14 LEU B CA 1
ATOM 1774 C C . LEU B 1 17 ? 9.22434 7.34322 -1.07217 1.000 30.52208 14 LEU B C 1
ATOM 1775 O O . LEU B 1 17 ? 8.84551 7.40894 0.10131 1.000 36.93074 14 LEU B O 1
ATOM 1791 N N . HIS B 1 18 ? 10.47283 7.03276 -1.41350 1.000 27.04272 15 HIS B N 1
ATOM 1792 C CA . HIS B 1 18 ? 11.46338 6.61355 -0.43554 1.000 25.97153 15 HIS B CA 1
ATOM 1793 C C . HIS B 1 18 ? 12.68848 7.51693 -0.47415 1.000 20.88671 15 HIS B C 1
ATOM 1794 O O . HIS B 1 18 ? 13.06536 8.04487 -1.52409 1.000 17.59685 15 HIS B O 1
ATOM 1808 N N . GLU B 1 19 ? 13.30091 7.68992 0.69411 1.000 19.89449 16 GLU B N 1
ATOM 1809 C CA . GLU B 1 19 ? 14.49258 8.51507 0.81965 1.000 21.85788 16 GLU B CA 1
ATOM 1810 C C . GLU B 1 19 ? 15.49232 8.18127 -0.27823 1.000 18.12323 16 GLU B C 1
ATOM 1811 O O . GLU B 1 19 ? 15.76965 7.01004 -0.54667 1.000 16.88360 16 GLU B O 1
ATOM 1823 N N . GLY B 1 20 ? 16.01477 9.22285 -0.92683 1.000 15.67556 17 GLY B N 1
ATOM 1824 C CA . GLY B 1 20 ? 17.01166 9.08089 -1.96445 1.000 14.89389 17 GLY B CA 1
ATOM 1825 C C . GLY B 1 20 ? 16.46490 9.05649 -3.37635 1.000 14.70439 17 GLY B C 1
ATOM 1826 O O . GLY B 1 20 ? 17.23405 9.24211 -4.32995 1.000 15.70978 17 GLY B O 1
ATOM 1830 N N . GLN B 1 21 ? 15.16805 8.83905 -3.53913 1.000 13.40687 18 GLN B N 1
ATOM 1831 C CA . GLN B 1 21 ? 14.59128 8.79579 -4.86912 1.000 13.12526 18 GLN B CA 1
ATOM 1832 C C . GLN B 1 21 ? 14.36791 10.20481 -5.40379 1.000 11.72246 18 GLN B C 1
ATOM 1833 O O . GLN B 1 21 ? 14.29145 11.18336 -4.65485 1.000 13.69638 18 GLN B O 1
ATOM 1847 N N . THR B 1 22 ? 14.27049 10.29856 -6.72716 1.000 12.08829 19 THR B N 1
ATOM 1848 C CA . THR B 1 22 ? 13.80187 11.51278 -7.37304 1.000 14.43594 19 THR B CA 1
ATOM 1849 C C . THR B 1 22 ? 12.28047 11.51099 -7.36021 1.000 15.00443 19 THR B C 1
ATOM 1850 O O . THR B 1 22 ? 11.65053 10.49426 -7.66705 1.000 15.16234 19 THR B O 1
ATOM 1861 N N . VAL B 1 23 ? 11.68975 12.64531 -7.00668 1.000 15.04128 20 VAL B N 1
ATOM 1862 C CA . VAL B 1 23 ? 10.24332 12.79614 -6.98165 1.000 16.12299 20 VAL B CA 1
ATOM 1863 C C . VAL B 1 23 ? 9.88124 14.06991 -7.72692 1.000 14.34119 20 VAL B C 1
ATOM 1864 O O . VAL B 1 23 ? 10.60631 15.06937 -7.66047 1.000 15.26236 20 VAL B O 1
ATOM 1877 N N . LYS B 1 24 ? 8.77378 14.02500 -8.45980 1.000 12.69363 21 LYS B N 1
ATOM 1878 C CA . LYS B 1 24 ? 8.30650 15.17953 -9.20458 1.000 11.74615 21 LYS B CA 1
ATOM 1879 C C . LYS B 1 24 ? 6.85196 15.47217 -8.87654 1.000 11.72772 21 LYS B C 1
ATOM 1880 O O . LYS B 1 24 ? 6.07380 14.57394 -8.54952 1.000 12.51466 21 LYS B O 1
ATOM 1899 N N . ALA B 1 25 ? 6.49649 16.74657 -8.96812 1.000 11.43295 22 ALA B N 1
ATOM 1900 C CA . ALA B 1 25 ? 5.11269 17.18332 -8.97533 1.000 12.00933 22 ALA B CA 1
ATOM 1901 C C . ALA B 1 25 ? 4.84710 17.85221 -10.31376 1.000 11.48296 22 ALA B C 1
ATOM 1902 O O . ALA B 1 25 ? 5.70010 18.58266 -10.83325 1.000 11.50401 22 ALA B O 1
ATOM 1909 N N . ILE B 1 26 ? 3.67445 17.59783 -10.88200 1.000 11.63297 23 ILE B N 1
ATOM 1910 C CA . ILE B 1 26 ? 3.26701 18.22802 -12.13115 1.000 11.14344 23 ILE B CA 1
ATOM 1911 C C . ILE B 1 26 ? 2.11632 19.17932 -11.84375 1.000 10.75129 23 ILE B C 1
ATOM 1912 O O . ILE B 1 26 ? 1.12433 18.79996 -11.20690 1.000 11.29083 23 ILE B O 1
ATOM 1928 N N . CYS B 1 27 ? 2.25999 20.41538 -12.30106 1.000 10.20122 24 CYS B N 1
ATOM 1929 C CA . CYS B 1 27 ? 1.21672 21.42549 -12.20852 1.000 11.53823 24 CYS B CA 1
ATOM 1930 C C . CYS B 1 27 ? 0.75792 21.74968 -13.61853 1.000 11.37768 24 CYS B C 1
ATOM 1931 O O . CYS B 1 27 ? 1.53500 22.27440 -14.42173 1.000 11.16186 24 CYS B O 1
ATOM 1938 N N . THR B 1 28 ? -0.50248 21.43791 -13.92220 1.000 11.14871 25 THR B N 1
ATOM 1939 C CA . THR B 1 28 ? -0.96768 21.58282 -15.28070 1.000 11.69614 25 THR B CA 1
ATOM 1940 C C . THR B 1 28 ? -2.46690 21.80568 -15.32677 1.000 12.44360 25 THR B C 1
ATOM 1941 O O . THR B 1 28 ? -3.20920 21.12632 -14.60137 1.000 12.49887 25 THR B O 1
ATOM 1952 N N . PRO B 1 29 ? -2.93530 22.74121 -16.14412 1.000 11.59613 26 PRO B N 1
ATOM 1953 C CA . PRO B 1 29 ? -4.37295 22.98553 -16.22718 1.000 11.43032 26 PRO B CA 1
ATOM 1954 C C . PRO B 1 29 ? -5.08176 21.90233 -17.02538 1.000 11.76194 26 PRO B C 1
ATOM 1955 O O . PRO B 1 29 ? -4.50156 21.22399 -17.87264 1.000 12.32779 26 PRO B O 1
ATOM 1966 N N . THR B 1 30 ? -6.37115 21.75207 -16.72657 1.000 12.08303 27 THR B N 1
ATOM 1967 C CA . THR B 1 30 ? -7.29400 20.99559 -17.55772 1.000 11.64350 27 THR B CA 1
ATOM 1968 C C . THR B 1 30 ? -8.11068 21.90039 -18.46723 1.000 11.70403 27 THR B C 1
ATOM 1969 O O . THR B 1 30 ? -8.79934 21.40033 -19.36115 1.000 11.21713 27 THR B O 1
ATOM 1980 N N . GLU B 1 31 ? -8.06153 23.20976 -18.23401 1.000 11.88300 28 GLU B N 1
ATOM 1981 C CA . GLU B 1 31 ? -8.65571 24.21731 -19.10165 1.000 12.62520 28 GLU B CA 1
ATOM 1982 C C . GLU B 1 31 ? -8.01355 25.54756 -18.74486 1.000 11.87774 28 GLU B C 1
ATOM 1983 O O . GLU B 1 31 ? -7.42990 25.70446 -17.66845 1.000 12.25936 28 GLU B O 1
ATOM 1995 N N . GLY B 1 32 ? -8.13104 26.50438 -19.65777 1.000 12.22778 29 GLY B N 1
ATOM 1996 C CA . GLY B 1 32 ? -7.58430 27.82109 -19.40445 1.000 13.27001 29 GLY B CA 1
ATOM 1997 C C . GLY B 1 32 ? -6.83076 28.39034 -20.58255 1.000 14.07537 29 GLY B C 1
ATOM 1998 O O . GLY B 1 32 ? -6.09084 27.67042 -21.26200 1.000 15.60977 29 GLY B O 1
ATOM 2002 N N . GLU B 1 33 ? -7.01257 29.68274 -20.83238 1.000 13.66216 30 GLU B N 1
ATOM 2003 C CA . GLU B 1 33 ? -6.32673 30.33961 -21.93261 1.000 14.30171 30 GLU B CA 1
ATOM 2004 C C . GLU B 1 33 ? -4.86067 30.58287 -21.58750 1.000 16.15720 30 GLU B C 1
ATOM 2005 O O . GLU B 1 33 ? -4.48874 30.74887 -20.42523 1.000 15.92559 30 GLU B O 1
ATOM 2017 N N . ARG B 1 34 ? -4.02916 30.59913 -22.60849 1.000 18.80489 31 ARG B N 1
ATOM 2018 C CA . ARG B 1 34 ? -2.61427 30.89197 -22.46943 1.000 21.53416 31 ARG B CA 1
ATOM 2019 C C . ARG B 1 34 ? -2.36045 32.35538 -22.80107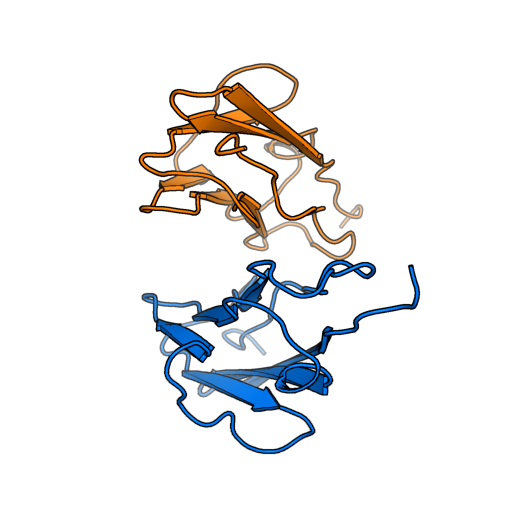 1.000 19.06544 31 ARG B C 1
ATOM 2020 O O . ARG B 1 34 ? -3.20725 33.01790 -23.40417 1.000 20.75249 31 ARG B O 1
ATOM 2041 N N . PRO B 1 35 ? -1.21396 32.91928 -22.39491 1.000 16.21773 32 PRO B N 1
ATOM 2042 C CA . PRO B 1 35 ? -0.12529 32.25915 -21.66368 1.000 14.23329 32 PRO B CA 1
ATOM 2043 C C . PRO B 1 35 ? -0.41665 32.04862 -20.18567 1.000 13.77797 32 PRO B C 1
ATOM 2044 O O . PRO B 1 35 ? -1.23046 32.75837 -19.58859 1.000 14.97548 32 PRO B O 1
ATOM 2055 N N . LEU B 1 36 ? 0.28071 31.07565 -19.61197 1.000 12.16198 33 LEU B N 1
ATOM 2056 C CA . LEU B 1 36 ? 0.09623 30.65889 -18.23378 1.000 11.89880 33 LEU B CA 1
ATOM 2057 C C . LEU B 1 36 ? 1.38582 30.88715 -17.45812 1.000 14.10432 33 LEU B C 1
ATOM 2058 O O . LEU B 1 36 ? 2.48543 30.67936 -17.98215 1.000 15.79663 33 LEU B O 1
ATOM 2074 N N . GLN B 1 37 ? 1.23405 31.32779 -16.21454 1.000 13.95430 34 GLN B N 1
ATOM 2075 C CA . GLN B 1 37 ? 2.33337 31.54382 -15.29175 1.000 18.53380 34 GLN B CA 1
ATOM 2076 C C . GLN B 1 37 ? 2.21730 30.52374 -14.17061 1.000 14.88336 34 GLN B C 1
ATOM 2077 O O . GLN B 1 37 ? 1.12160 30.27239 -13.66433 1.000 15.89664 34 GLN B O 1
ATOM 2091 N N . PHE B 1 38 ? 3.34246 29.92903 -13.79161 1.000 13.05683 35 PHE B N 1
ATOM 2092 C CA . PHE B 1 38 ? 3.37124 28.90579 -12.75696 1.000 13.08315 35 PHE B CA 1
ATOM 2093 C C . PHE B 1 38 ? 4.29890 29.35520 -11.64030 1.000 14.80967 35 PHE B C 1
ATOM 2094 O O . PHE B 1 38 ? 5.42236 29.79830 -11.90131 1.000 15.48080 35 PHE B O 1
ATOM 2111 N N . GLN B 1 39 ? 3.83082 29.22789 -10.40122 1.000 16.91255 36 GLN B N 1
ATOM 2112 C CA . GLN B 1 39 ? 4.58892 29.62198 -9.22258 1.000 21.69471 36 GLN B CA 1
ATOM 2113 C C . GLN B 1 39 ? 4.52626 28.48610 -8.21771 1.000 16.05192 36 GLN B C 1
ATOM 2114 O O . GLN B 1 39 ? 3.44296 27.96762 -7.92993 1.000 15.14129 36 GLN B O 1
ATOM 2128 N N . TRP B 1 40 ? 5.68184 28.09976 -7.69172 1.000 14.71229 37 TRP B N 1
ATOM 2129 C CA . TRP B 1 40 ? 5.77026 27.04464 -6.69741 1.000 13.43845 37 TRP B CA 1
ATOM 2130 C C . TRP B 1 40 ? 6.14819 27.63711 -5.34873 1.000 15.03075 37 TRP B C 1
ATOM 2131 O O . TRP B 1 40 ? 6.95321 28.56780 -5.26982 1.000 16.14141 37 TRP B O 1
ATOM 2152 N N . LEU B 1 41 ? 5.56099 27.08898 -4.29242 1.000 15.67820 38 LEU B N 1
ATOM 2153 C CA . LEU B 1 41 ? 5.88668 27.46586 -2.92743 1.000 17.56790 38 LEU B CA 1
ATOM 2154 C C . LEU B 1 41 ? 6.08193 26.19956 -2.10855 1.000 16.61252 38 LEU B C 1
ATOM 2155 O O . LEU B 1 41 ? 5.51440 25.14768 -2.41675 1.000 16.10456 38 LEU B O 1
ATOM 2171 N N . LYS B 1 42 ? 6.92156 26.30097 -1.08287 1.000 17.26786 39 LYS B N 1
ATOM 2172 C CA . LYS B 1 42 ? 7.10740 25.24376 -0.09846 1.000 18.03111 39 LYS B CA 1
ATOM 2173 C C . LYS B 1 42 ? 6.79225 25.83604 1.26539 1.000 18.22850 39 LYS B C 1
ATOM 2174 O O . LYS B 1 42 ? 7.44290 26.79713 1.69195 1.000 17.87846 39 LYS B O 1
ATOM 2193 N N . ASP B 1 43 ? 5.78788 25.27802 1.93878 1.000 19.56024 40 ASP B N 1
ATOM 2194 C CA . ASP B 1 43 ? 5.37067 25.76996 3.25284 1.000 21.27097 40 ASP B CA 1
ATOM 2195 C C . ASP B 1 43 ? 5.07949 27.26543 3.22122 1.000 22.16055 40 ASP B C 1
ATOM 2196 O O . ASP B 1 43 ? 5.32728 27.98406 4.19460 1.000 23.05276 40 ASP B O 1
ATOM 2205 N N . GLY B 1 44 ? 4.56100 27.74228 2.09073 1.000 22.12371 41 GLY B N 1
ATOM 2206 C CA . GLY B 1 44 ? 4.12290 29.11272 1.96083 1.000 22.96065 41 GLY B CA 1
ATOM 2207 C C . GLY B 1 44 ? 5.13012 30.07346 1.37103 1.000 25.96627 41 GLY B C 1
ATOM 2208 O O . GLY B 1 44 ? 4.76277 31.22113 1.08260 1.000 26.30315 41 GLY B O 1
ATOM 2212 N N . HIS B 1 45 ? 6.37760 29.65413 1.17604 1.000 28.88767 42 HIS B N 1
ATOM 2213 C CA . HIS B 1 45 ? 7.41087 30.56740 0.72153 1.000 32.98290 42 HIS B CA 1
ATOM 2214 C C . HIS B 1 45 ? 7.97810 30.11569 -0.61901 1.000 29.26140 42 HIS B C 1
ATOM 2215 O O . HIS B 1 45 ? 8.03068 28.91423 -0.90187 1.000 25.71098 42 HIS B O 1
ATOM 2229 N N . PRO B 1 46 ? 8.41701 31.05199 -1.46223 1.000 30.68789 43 PRO B N 1
ATOM 2230 C CA . PRO B 1 46 ? 9.07070 30.65607 -2.71671 1.000 33.60666 43 PRO B CA 1
ATOM 2231 C C . PRO B 1 46 ? 10.26751 29.75336 -2.45198 1.000 37.70715 43 PRO B C 1
ATOM 2232 O O . PRO B 1 46 ? 10.85274 29.74576 -1.36644 1.000 37.94139 43 PRO B O 1
ATOM 2243 N N . LEU B 1 47 ? 10.63079 28.98497 -3.47233 1.000 41.52603 44 LEU B N 1
ATOM 2244 C CA . LEU B 1 47 ? 11.68147 27.98463 -3.34383 1.000 43.41836 44 LEU B CA 1
ATOM 2245 C C . LEU B 1 47 ? 13.05227 28.58248 -3.63964 1.000 46.17396 44 LEU B C 1
ATOM 2246 O O . LEU B 1 47 ? 13.72642 29.08482 -2.74072 1.000 47.75309 44 LEU B O 1
ATOM 2262 N N . ARG B 1 50 ? 19.24564 25.62184 -3.82721 1.000 53.49589 47 ARG B N 1
ATOM 2263 C CA . ARG B 1 50 ? 19.47386 24.19021 -3.66627 1.000 50.98769 47 ARG B CA 1
ATOM 2264 C C . ARG B 1 50 ? 19.62189 23.51034 -5.01793 1.000 49.81387 47 ARG B C 1
ATOM 2265 O O . ARG B 1 50 ? 18.68820 23.51859 -5.82024 1.000 50.97716 47 ARG B O 1
ATOM 2274 N N . PRO B 1 51 ? 20.79209 22.92239 -5.27903 1.000 47.43200 48 PRO B N 1
ATOM 2275 C CA . PRO B 1 51 ? 20.98424 22.27221 -6.58783 1.000 45.18700 48 PRO B CA 1
ATOM 2276 C C . PRO B 1 51 ? 20.05177 21.09531 -6.83296 1.000 42.82356 48 PRO B C 1
ATOM 2277 O O . PRO B 1 51 ? 19.71003 20.81699 -7.98923 1.000 42.94725 48 PRO B O 1
ATOM 2288 N N . LEU B 1 52 ? 19.62650 20.39249 -5.78615 1.000 40.44169 49 LEU B N 1
ATOM 2289 C CA . LEU B 1 52 ? 18.85794 19.16762 -5.96152 1.000 38.37565 49 LEU B CA 1
ATOM 2290 C C . LEU B 1 52 ? 17.37229 19.41646 -6.20490 1.000 35.27791 49 LEU B C 1
ATOM 2291 O O . LEU B 1 52 ? 16.63390 18.45461 -6.44479 1.000 33.79879 49 LEU B O 1
ATOM 2307 N N . VAL B 1 53 ? 16.92088 20.66964 -6.17141 1.000 34.03303 50 VAL B N 1
ATOM 2308 C CA . VAL B 1 53 ? 15.52949 21.02575 -6.43351 1.000 34.28569 50 VAL B CA 1
ATOM 2309 C C . VAL B 1 53 ? 15.48712 21.91386 -7.67347 1.000 33.54613 50 VAL B C 1
ATOM 2310 O O . VAL B 1 53 ? 16.18477 22.93425 -7.73610 1.000 32.15649 50 VAL B O 1
ATOM 2323 N N . ASP B 1 54 ? 14.65273 21.53434 -8.64380 1.000 33.88301 51 ASP B N 1
ATOM 2324 C CA . ASP B 1 54 ? 14.62474 22.14300 -9.95965 1.000 35.85693 51 ASP B CA 1
ATOM 2325 C C . ASP B 1 54 ? 13.18389 22.38858 -10.35368 1.000 28.75608 51 ASP B C 1
ATOM 2326 O O . ASP B 1 54 ? 12.28822 21.60132 -10.01491 1.000 27.33222 51 ASP B O 1
ATOM 2335 N N . ILE B 1 55 ? 12.96168 23.48193 -11.08023 1.000 23.95550 52 ILE B N 1
ATOM 2336 C CA . ILE B 1 55 ? 11.66442 23.78236 -11.67067 1.000 17.29681 52 ILE B CA 1
ATOM 2337 C C . ILE B 1 55 ? 11.85306 23.95134 -13.16910 1.000 14.02010 52 ILE B C 1
ATOM 2338 O O . ILE B 1 55 ? 12.67255 24.76622 -13.60367 1.000 14.45436 52 ILE B O 1
ATOM 2354 N N . LYS B 1 56 ? 11.08655 23.19438 -13.95482 1.000 13.81481 53 LYS B N 1
ATOM 2355 C CA . LYS B 1 56 ? 11.08871 23.29329 -15.41149 1.000 14.29645 53 LYS B CA 1
ATOM 2356 C C . LYS B 1 56 ? 9.67355 23.64728 -15.83757 1.000 13.07525 53 LYS B C 1
ATOM 2357 O O . LYS B 1 56 ? 8.73777 22.89294 -15.56129 1.000 13.66216 53 LYS B O 1
ATOM 2376 N N . THR B 1 57 ? 9.51318 24.78552 -16.50627 1.000 13.40161 54 THR B N 1
ATOM 2377 C CA . THR B 1 57 ? 8.19785 25.28393 -16.88129 1.000 13.29107 54 THR B CA 1
ATOM 2378 C C . THR B 1 57 ? 8.07766 25.35715 -18.39867 1.000 12.27779 54 THR B C 1
ATOM 2379 O O . THR B 1 57 ? 8.99149 25.81749 -19.08939 1.000 12.84101 54 THR B O 1
ATOM 2390 N N . PHE B 1 58 ? 6.94000 24.89099 -18.90067 1.000 12.77258 55 PHE B N 1
ATOM 2391 C CA . PHE B 1 58 ? 6.62560 24.78848 -20.31352 1.000 14.07011 55 PHE B CA 1
ATOM 2392 C C . PHE B 1 58 ? 5.36257 25.60341 -20.58029 1.000 15.05180 55 PHE B C 1
ATOM 2393 O O . PHE B 1 58 ? 4.85507 26.30286 -19.69953 1.000 15.57292 55 PHE B O 1
ATOM 2410 N N . GLU B 1 59 ? 4.86529 25.51425 -21.81162 1.000 17.53368 56 GLU B N 1
ATOM 2411 C CA . GLU B 1 59 ? 3.73750 26.34494 -22.21849 1.000 20.36297 56 GLU B CA 1
ATOM 2412 C C . GLU B 1 59 ? 2.53096 26.13751 -21.30502 1.000 19.57866 56 GLU B C 1
ATOM 2413 O O . GLU B 1 59 ? 1.92631 27.10710 -20.83693 1.000 20.38665 56 GLU B O 1
ATOM 2425 N N . ASP B 1 60 ? 2.17476 24.88578 -21.01764 1.000 19.45496 57 ASP B N 1
ATOM 2426 C CA . ASP B 1 60 ? 0.96797 24.62893 -20.23686 1.000 20.42613 57 ASP B CA 1
ATOM 2427 C C . ASP B 1 60 ? 1.17835 23.60412 -19.12299 1.000 17.34682 57 ASP B C 1
ATOM 2428 O O . ASP B 1 60 ? 0.23596 22.92348 -18.71641 1.000 16.52040 57 ASP B O 1
ATOM 2437 N N . TYR B 1 61 ? 2.38894 23.50042 -18.59680 1.000 14.75703 58 TYR B N 1
ATOM 2438 C CA . TYR B 1 61 ? 2.62495 22.68550 -17.41684 1.000 13.40687 58 TYR B CA 1
ATOM 2439 C C . TYR B 1 61 ? 3.97792 23.06728 -16.83303 1.000 12.37254 58 TYR B C 1
ATOM 2440 O O . TYR B 1 61 ? 4.85685 23.58199 -17.53264 1.000 13.23053 58 TYR B O 1
ATOM 2458 N N . SER B 1 62 ? 4.12484 22.81926 -15.54148 1.000 10.95131 59 SER B N 1
ATOM 2459 C CA . SER B 1 62 ? 5.35529 23.08328 -14.81909 1.000 10.43283 59 SER B CA 1
ATOM 2460 C C . SER B 1 62 ? 5.68561 21.86027 -13.98157 1.000 10.37230 59 SER B C 1
ATOM 2461 O O . SER B 1 62 ? 4.79485 21.25294 -13.38050 1.000 11.38031 59 SER B O 1
ATOM 2469 N N . LEU B 1 63 ? 6.96241 21.49366 -13.95296 1.000 11.06448 60 LEU B N 1
ATOM 2470 C CA . LEU B 1 63 ? 7.42421 20.29706 -13.26062 1.000 11.74088 60 LEU B CA 1
ATOM 2471 C C . LEU B 1 63 ? 8.41387 20.70092 -12.17901 1.000 11.43295 60 LEU B C 1
ATOM 2472 O O . LEU B 1 63 ? 9.44559 21.31021 -12.47146 1.000 12.46992 60 LEU B O 1
ATOM 2488 N N . LEU B 1 64 ? 8.09055 20.36097 -10.93566 1.000 10.99342 61 LEU B N 1
ATOM 2489 C CA . LEU B 1 64 ? 8.99803 20.49879 -9.80681 1.000 13.02261 61 LEU B CA 1
ATOM 2490 C C . LEU B 1 64 ? 9.67882 19.15593 -9.60123 1.000 12.04092 61 LEU B C 1
ATOM 2491 O O . LEU B 1 64 ? 9.00220 18.12534 -9.50306 1.000 13.52004 61 LEU B O 1
ATOM 2507 N N . LYS B 1 65 ? 11.00970 19.16630 -9.53255 1.000 11.34873 62 LYS B N 1
ATOM 2508 C CA . LYS B 1 65 ? 11.79636 17.94628 -9.38338 1.000 12.68836 62 LYS B CA 1
ATOM 2509 C C . LYS B 1 65 ? 12.65803 18.06214 -8.13312 1.000 13.24106 62 LYS B C 1
ATOM 2510 O O . LYS B 1 65 ? 13.54802 18.91584 -8.06825 1.000 12.76995 62 LYS B O 1
ATOM 2529 N N . VAL B 1 66 ? 12.40469 17.19501 -7.15662 1.000 14.34646 63 VAL B N 1
ATOM 2530 C CA . VAL B 1 66 ? 13.19312 17.10366 -5.93587 1.000 16.62041 63 VAL B CA 1
ATOM 2531 C C . VAL B 1 66 ? 14.00545 15.82410 -6.04589 1.000 16.69937 63 VAL B C 1
ATOM 2532 O O . VAL B 1 66 ? 13.46474 14.72337 -5.90233 1.000 17.11784 63 VAL B O 1
ATOM 2545 N N . SER B 1 67 ? 15.29612 15.95207 -6.31143 1.000 18.21797 64 SER B N 1
ATOM 2546 C CA . SER B 1 67 ? 16.15729 14.78424 -6.41513 1.000 19.21020 64 SER B CA 1
ATOM 2547 C C . SER B 1 67 ? 16.71627 14.41921 -5.04264 1.000 19.28652 64 SER B C 1
ATOM 2548 O O . SER B 1 67 ? 16.81653 15.26024 -4.14830 1.000 20.06030 64 SER B O 1
ATOM 2556 N N . SER B 1 68 ? 17.03614 13.13947 -4.88184 1.000 19.70763 65 SER B N 1
ATOM 2557 C CA . SER B 1 68 ? 17.53182 12.59253 -3.62276 1.000 20.90777 65 SER B CA 1
ATOM 2558 C C . SER B 1 68 ? 16.68547 13.08035 -2.44817 1.000 17.61790 65 SER B C 1
ATOM 2559 O O . SER B 1 68 ? 17.16897 13.72563 -1.51694 1.000 17.35734 65 SER B O 1
ATOM 2567 N N . VAL B 1 69 ? 15.39353 12.74850 -2.50828 1.000 14.69650 66 VAL B N 1
ATOM 2568 C CA . VAL B 1 69 ? 14.45295 13.26894 -1.52349 1.000 14.08064 66 VAL B CA 1
ATOM 2569 C C . VAL B 1 69 ? 14.89025 12.86215 -0.12410 1.000 15.05444 66 VAL B C 1
ATOM 2570 O O . VAL B 1 69 ? 15.36164 11.74235 0.10597 1.000 15.63872 66 VAL B O 1
ATOM 2583 N N . GLY B 1 70 ? 14.73544 13.78095 0.82095 1.000 16.34670 67 GLY B N 1
ATOM 2584 C CA . GLY B 1 70 ? 15.12808 13.51190 2.18462 1.000 17.53368 67 GLY B CA 1
ATOM 2585 C C . GLY B 1 70 ? 14.39245 14.40295 3.15895 1.000 17.76002 67 GLY B C 1
ATOM 2586 O O . GLY B 1 70 ? 13.43436 15.09128 2.80363 1.000 16.15194 67 GLY B O 1
ATOM 2590 N N . GLU B 1 71 ? 14.86739 14.38234 4.40526 1.000 19.18125 68 GLU B N 1
ATOM 2591 C CA . GLU B 1 71 ? 14.21273 15.15103 5.45772 1.000 23.03960 68 GLU B CA 1
ATOM 2592 C C . GLU B 1 71 ? 14.12460 16.62461 5.08807 1.000 23.30543 68 GLU B C 1
ATOM 2593 O O . GLU B 1 71 ? 13.13652 17.29609 5.41165 1.000 23.06066 68 GLU B O 1
ATOM 2605 N N . LYS B 1 72 ? 15.14059 17.14002 4.39194 1.000 24.75034 69 LYS B N 1
ATOM 2606 C CA . LYS B 1 72 ? 15.15738 18.54720 4.00712 1.000 27.94809 69 LYS B CA 1
ATOM 2607 C C . LYS B 1 72 ? 14.00213 18.91629 3.08888 1.000 24.37924 69 LYS B C 1
ATOM 2608 O O . LYS B 1 72 ? 13.66669 20.10074 2.97844 1.000 24.00288 69 LYS B O 1
ATOM 2627 N N . ASP B 1 73 ? 13.38319 17.94014 2.43165 1.000 20.81829 70 ASP B N 1
ATOM 2628 C CA . ASP B 1 73 ? 12.35497 18.21556 1.44121 1.000 17.72844 70 ASP B CA 1
ATOM 2629 C C . ASP B 1 73 ? 10.93951 18.01262 1.96017 1.000 16.44408 70 ASP B C 1
ATOM 2630 O O . ASP B 1 73 ? 9.99179 18.41690 1.28184 1.000 15.40448 70 ASP B O 1
ATOM 2639 N N . ILE B 1 74 ? 10.77230 17.40028 3.13350 1.000 17.13363 71 ILE B N 1
ATOM 2640 C CA . ILE B 1 74 ? 9.43568 17.15214 3.65656 1.000 19.05492 71 ILE B CA 1
ATOM 2641 C C . ILE B 1 74 ? 8.71666 18.47569 3.86033 1.000 17.89425 71 ILE B C 1
ATOM 2642 O O . ILE B 1 74 ? 9.28943 19.44853 4.36550 1.000 17.92057 71 ILE B O 1
ATOM 2658 N N . GLY B 1 75 ? 7.45745 18.52161 3.45313 1.000 17.38893 72 GLY B N 1
ATOM 2659 C CA . GLY B 1 75 ? 6.66657 19.71919 3.63342 1.000 16.01508 72 GLY B CA 1
ATOM 2660 C C . GLY B 1 75 ? 5.51608 19.76581 2.64754 1.000 15.20709 72 GLY B C 1
ATOM 2661 O O . GLY B 1 75 ? 5.26434 18.81829 1.90328 1.000 14.42805 72 GLY B O 1
ATOM 2665 N N . ASN B 1 76 ? 4.82088 20.89543 2.67046 1.000 16.12299 73 ASN B N 1
ATOM 2666 C CA . ASN B 1 76 ? 3.69212 21.14193 1.78886 1.000 16.65989 73 ASN B CA 1
ATOM 2667 C C . ASN B 1 76 ? 4.14287 22.01424 0.62981 1.000 16.16510 73 ASN B C 1
ATOM 2668 O O . ASN B 1 76 ? 4.76993 23.05775 0.83565 1.000 16.14404 73 ASN B O 1
ATOM 2679 N N . TYR B 1 77 ? 3.83839 21.57163 -0.58313 1.000 13.39634 74 TYR B N 1
ATOM 2680 C CA . TYR B 1 77 ? 4.20517 22.28515 -1.79493 1.000 12.29621 74 TYR B CA 1
ATOM 2681 C C . TYR B 1 77 ? 2.94604 22.78081 -2.48167 1.000 12.80943 74 TYR B C 1
ATOM 2682 O O . TYR B 1 77 ? 1.97552 22.03105 -2.63318 1.000 13.63321 74 TYR B O 1
ATOM 2700 N N . THR B 1 78 ? 2.96608 24.03816 -2.89504 1.000 13.09894 75 THR B N 1
ATOM 2701 C CA . THR B 1 78 ? 1.84636 24.65849 -3.57975 1.000 12.02776 75 THR B CA 1
ATOM 2702 C C . THR B 1 78 ? 2.27341 25.03527 -4.98734 1.000 11.94091 75 THR B C 1
ATOM 2703 O O . THR B 1 78 ? 3.38476 25.53011 -5.19501 1.000 12.29358 75 THR B O 1
ATOM 2714 N N . CYS B 1 79 ? 1.39582 24.79214 -5.95216 1.000 10.71181 76 CYS B N 1
ATOM 2715 C CA . CYS B 1 79 ? 1.50840 25.40511 -7.26465 1.000 12.69889 76 CYS B CA 1
ATOM 2716 C C . CYS B 1 79 ? 0.33631 26.35358 -7.46578 1.000 11.51191 76 CYS B C 1
ATOM 2717 O O . CYS B 1 79 ? -0.81835 25.96580 -7.26559 1.000 10.84077 76 CYS B O 1
ATOM 2724 N N . ILE B 1 80 ? 0.63569 27.58710 -7.86245 1.000 11.94880 77 ILE B N 1
ATOM 2725 C CA . ILE B 1 80 ? -0.36386 28.56337 -8.28668 1.000 11.60402 77 ILE B CA 1
ATOM 2726 C C . ILE B 1 80 ? -0.16606 28.78549 -9.77700 1.000 11.57244 77 ILE B C 1
ATOM 2727 O O . ILE B 1 80 ? 0.93356 29.14404 -10.21585 1.000 14.15959 77 ILE B O 1
ATOM 2743 N N . VAL B 1 81 ? -1.21834 28.57342 -10.55672 1.000 10.94868 78 VAL B N 1
ATOM 2744 C CA . VAL B 1 81 ? -1.20448 28.85735 -11.98439 1.000 11.89880 78 VAL B CA 1
ATOM 2745 C C . VAL B 1 81 ? -2.04262 30.10374 -12.21378 1.000 12.00933 78 VAL B C 1
ATOM 2746 O O . VAL B 1 81 ? -3.07899 30.29748 -11.56652 1.000 13.15158 78 VAL B O 1
ATOM 2759 N N . ARG B 1 82 ? -1.57900 30.96286 -13.11407 1.000 11.85142 79 ARG B N 1
ATOM 2760 C CA . ARG B 1 82 ? -2.25864 32.21833 -13.37456 1.000 13.59374 79 ARG B CA 1
ATOM 2761 C C . ARG B 1 82 ? -2.31343 32.46663 -14.87112 1.000 12.89891 79 ARG B C 1
ATOM 2762 O O . ARG B 1 82 ? -1.38600 32.11577 -15.60789 1.000 13.29633 79 ARG B O 1
ATOM 2783 N N . ASN B 1 83 ? -3.42067 33.04964 -15.32304 1.000 10.82761 80 ASN B N 1
ATOM 2784 C CA . ASN B 1 83 ? -3.45313 33.70091 -16.62407 1.000 9.82223 80 ASN B CA 1
ATOM 2785 C C . ASN B 1 83 ? -4.13901 35.04766 -16.45155 1.000 11.10396 80 ASN B C 1
ATOM 2786 O O . ASN B 1 83 ? -4.45198 35.43490 -15.32703 1.000 12.13567 80 ASN B O 1
ATOM 2797 N N . HIS B 1 84 ? -4.37036 35.77488 -17.55155 1.000 13.27001 81 HIS B N 1
ATOM 2798 C CA . HIS B 1 84 ? -4.91188 37.12354 -17.43958 1.000 14.92021 81 HIS B CA 1
ATOM 2799 C C . HIS B 1 84 ? -6.29041 37.13846 -16.79991 1.000 15.43606 81 HIS B C 1
ATOM 2800 O O . HIS B 1 84 ? -6.71686 38.19381 -16.31568 1.000 17.17048 81 HIS B O 1
ATOM 2814 N N . HIS B 1 85 ? -6.97401 35.99042 -16.73882 1.000 14.82809 82 HIS B N 1
ATOM 2815 C CA . HIS B 1 85 ? -8.31999 35.94408 -16.17593 1.000 16.54146 82 HIS B CA 1
ATOM 2816 C C . HIS B 1 85 ? -8.33782 35.66747 -14.67800 1.000 18.15481 82 HIS B C 1
ATOM 2817 O O . HIS B 1 85 ? -9.26651 36.09895 -13.98539 1.000 20.01029 82 HIS B O 1
ATOM 2831 N N . GLY B 1 86 ? -7.37253 34.91370 -14.16533 1.000 16.78096 83 GLY B N 1
ATOM 2832 C CA . GLY B 1 86 ? -7.41349 34.53025 -12.76822 1.000 14.94390 83 GLY B CA 1
ATOM 2833 C C . GLY B 1 86 ? -6.43628 33.40958 -12.48881 1.000 13.78586 83 GLY B C 1
ATOM 2834 O O . GLY B 1 86 ? -5.49417 33.18489 -13.24937 1.000 14.16222 83 GLY B O 1
ATOM 2838 N N . SER B 1 87 ? -6.68639 32.70398 -11.38968 1.000 13.27528 84 SER B N 1
ATOM 2839 C CA . SER B 1 87 ? -5.73365 31.73113 -10.88928 1.000 13.23053 84 SER B CA 1
ATOM 2840 C C . SER B 1 87 ? -6.44493 30.49180 -10.36861 1.000 12.60677 84 SER B C 1
ATOM 2841 O O . SER B 1 87 ? -7.64643 30.49490 -10.09860 1.000 13.35686 84 SER B O 1
ATOM 2849 N N . ASP B 1 88 ? -5.66629 29.42300 -10.24632 1.000 11.53823 85 ASP B N 1
ATOM 2850 C CA . ASP B 1 88 ? -6.04359 28.24017 -9.49200 1.000 11.59613 85 ASP B CA 1
ATOM 2851 C C . ASP B 1 88 ? -4.80150 27.78431 -8.74356 1.000 10.68023 85 ASP B C 1
ATOM 2852 O O . ASP B 1 88 ? -3.68138 28.21667 -9.03505 1.000 11.95143 85 ASP B O 1
ATOM 2861 N N . GLN B 1 89 ? -4.99435 26.90314 -7.77200 1.000 11.04869 86 GLN B N 1
ATOM 2862 C CA . GLN B 1 89 ? -3.87114 26.46013 -6.96488 1.000 11.71193 86 GLN B CA 1
ATOM 2863 C C . GLN B 1 89 ? -4.22051 25.13711 -6.31235 1.000 12.66994 86 GLN B C 1
ATOM 2864 O O . GLN B 1 89 ? -5.39112 24.83819 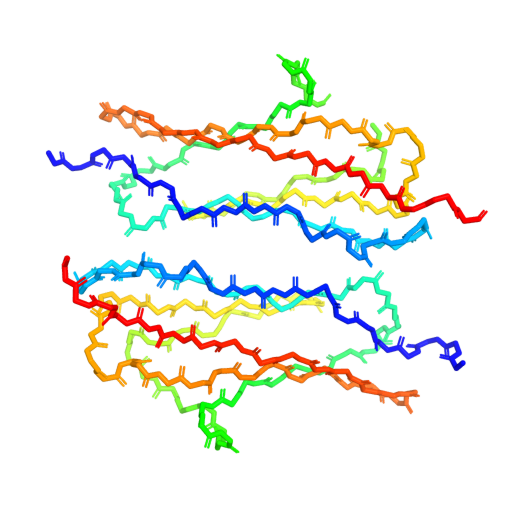-6.07668 1.000 13.14894 86 GLN B O 1
ATOM 2878 N N . PHE B 1 90 ? -3.18934 24.34700 -6.03405 1.000 11.23556 87 PHE B N 1
ATOM 2879 C CA . PHE B 1 90 ? -3.32568 23.16880 -5.19363 1.000 11.38821 87 PHE B CA 1
ATOM 2880 C C . PHE B 1 90 ? -2.10175 23.08578 -4.29270 1.000 11.20397 87 PHE B C 1
ATOM 2881 O O . PHE B 1 90 ? -1.05112 23.66313 -4.57959 1.000 12.78574 87 PHE B O 1
ATOM 2898 N N . THR B 1 91 ? -2.25859 22.36517 -3.19187 1.000 12.53308 88 THR B N 1
ATOM 2899 C CA . THR B 1 91 ? -1.18850 22.10701 -2.24437 1.000 13.60163 88 THR B CA 1
ATOM 2900 C C . THR B 1 91 ? -1.17844 20.61578 -1.96231 1.000 13.64374 88 THR B C 1
ATOM 2901 O O . THR B 1 91 ? -2.23829 19.99360 -1.84202 1.000 14.90179 88 THR B O 1
ATOM 2912 N N . THR B 1 92 ? 0.01717 20.04468 -1.86158 1.000 13.71480 89 THR B N 1
ATOM 2913 C CA . THR B 1 92 ? 0.16692 18.62320 -1.59484 1.000 13.46477 89 THR B CA 1
ATOM 2914 C C . THR B 1 92 ? 1.32581 18.40645 -0.63802 1.000 14.19381 89 THR B C 1
ATOM 2915 O O . THR B 1 92 ? 2.34147 19.10763 -0.70394 1.000 12.83049 89 THR B O 1
ATOM 2926 N N A SER B 1 93 ? 1.16907 17.43013 0.25155 0.376 15.05707 90 SER B N 1
ATOM 2927 N N B SER B 1 93 ? 1.17096 17.42937 0.25305 0.403 14.66228 90 SER B N 1
ATOM 2928 N N C SER B 1 93 ? 1.16744 17.43333 0.25624 0.221 16.54672 90 SER B N 1
ATOM 2929 C CA A SER B 1 93 ? 2.17430 17.13017 1.26136 0.376 17.31260 90 SER B CA 1
ATOM 2930 C CA B SER B 1 93 ? 2.17885 17.13797 1.26291 0.403 16.97572 90 SER B CA 1
ATOM 2931 C CA C SER B 1 93 ? 2.17687 17.13283 1.26033 0.221 18.92595 90 SER B CA 1
ATOM 2932 C C A SER B 1 93 ? 3.17132 16.11592 0.71918 0.376 16.69674 90 SER B C 1
ATOM 2933 C C B SER B 1 93 ? 3.16924 16.11857 0.72201 0.403 16.45197 90 SER B C 1
ATOM 2934 C C C SER B 1 93 ? 3.17053 16.12704 0.70165 0.221 17.76792 90 SER B C 1
ATOM 2935 O O A SER B 1 93 ? 2.77671 15.10217 0.13157 0.376 16.49408 90 SER B O 1
ATOM 2936 O O B SER B 1 93 ? 2.77370 15.09924 0.15226 0.403 16.28090 90 SER B O 1
ATOM 2937 O O C SER B 1 93 ? 2.77865 15.13159 0.08861 0.221 17.54421 90 SER B O 1
ATOM 2959 N N . LEU B 1 94 ? 4.45841 16.39670 0.90419 1.000 16.83623 91 LEU B N 1
ATOM 2960 C CA . LEU B 1 94 ? 5.53055 15.45752 0.59013 1.000 17.45209 91 LEU B CA 1
ATOM 2961 C C . LEU B 1 94 ? 6.01297 14.89064 1.92077 1.000 15.96770 91 LEU B C 1
ATOM 2962 O O . LEU B 1 94 ? 6.62746 15.60246 2.71792 1.000 15.76242 91 LEU B O 1
ATOM 2978 N N . THR B 1 95 ? 5.66444 13.63454 2.19155 1.000 14.82283 92 THR B N 1
ATOM 2979 C CA . THR B 1 95 ? 6.18422 12.91619 3.34387 1.000 14.58070 92 THR B CA 1
ATOM 2980 C C . THR B 1 95 ? 6.72297 11.57803 2.86487 1.000 14.46489 92 THR B C 1
ATOM 2981 O O . THR B 1 95 ? 6.26948 11.03756 1.85291 1.000 15.41237 92 THR B O 1
ATOM 2992 N N . ILE B 1 96 ? 7.70244 11.05216 3.59242 1.000 14.57017 93 ILE B N 1
ATOM 2993 C CA . ILE B 1 96 ? 8.35175 9.80142 3.21297 1.000 15.51239 93 ILE B CA 1
ATOM 2994 C C . ILE B 1 96 ? 8.39262 8.87579 4.42144 1.000 15.15182 93 ILE B C 1
ATOM 2995 O O . ILE B 1 96 ? 8.40621 9.35042 5.56974 1.000 14.88600 93 ILE B O 1
ATOM 3011 N N . PRO B 1 97 ? 8.41363 7.56218 4.22409 1.000 15.26236 94 PRO B N 1
ATOM 3012 C CA . PRO B 1 97 ? 8.56233 6.65892 5.36797 1.000 16.39144 94 PRO B CA 1
ATOM 3013 C C . PRO B 1 97 ? 9.92119 6.83493 6.02047 1.000 18.17586 94 PRO B C 1
ATOM 3014 O O . PRO B 1 97 ? 10.88750 7.30433 5.40998 1.000 18.994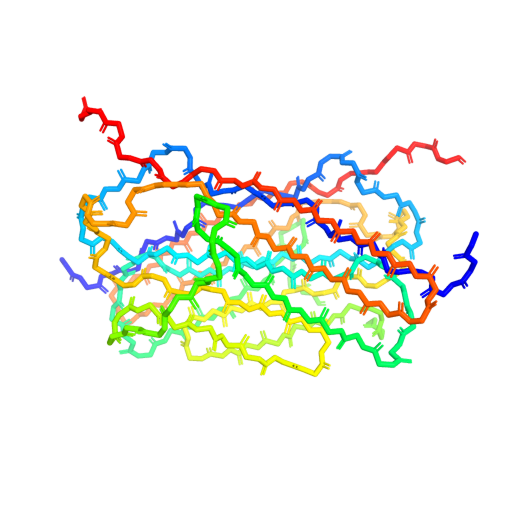38 94 PRO B O 1
ATOM 3025 N N . VAL B 1 98 ? 9.97673 6.46067 7.29399 1.000 19.74974 95 VAL B N 1
ATOM 3026 C CA . VAL B 1 98 ? 11.24050 6.39411 8.01603 1.000 23.44228 95 VAL B CA 1
ATOM 3027 C C . VAL B 1 98 ? 12.03048 5.22353 7.44134 1.000 27.56646 95 VAL B C 1
ATOM 3028 O O . VAL B 1 98 ? 11.61795 4.06644 7.56265 1.000 26.78479 95 VAL B O 1
ATOM 3041 N N . ALA B 1 99 ? 13.15171 5.52070 6.79307 1.000 32.00121 96 ALA B N 1
ATOM 3042 C CA . ALA B 1 99 ? 14.00003 4.48254 6.21739 1.000 36.11222 96 ALA B CA 1
ATOM 3043 C C . ALA B 1 99 ? 14.85537 3.90498 7.34092 1.000 39.61528 96 ALA B C 1
ATOM 3044 O O . ALA B 1 99 ? 15.79309 4.54887 7.81600 1.000 40.06270 96 ALA B O 1
#